Protein AF-A0A7D9MAF3-F1 (afdb_monomer_lite)

Secondary structure (DSSP, 8-state):
-HHHHHTT-----HHHHHHHHHTT-HHHHHHHHHHHHHH-SSHHHHHHHHHHHHHHHHHHH-TTS-TT-S-S--GGGHHHHHHHHTT-HHHHHHHHHHHHHTTTT-HHHHHHHHHHHHHHHHHHHHHHHHGGGGG------PPPPBT-EEEEEE-EEEEEE-TTTTSTTHHHHH----EEEEE-BTTB--EEEEEEBPP-

pLDDT: mean 92.46, std 8.23, range [53.84, 98.5]

Organism: Paramuricea clavata (NCBI:txid317549)

InterPro domains:
  IPR014721 Small ribosomal subunit protein uS5 domain 2-type fold, subgroup [G3DSA:3.30.230.10] (146-200)
  IPR052203 GHMP Kinase-Related Enzymes [PTHR32463] (10-199)

Foldseek 3Di:
DLCCLQVLHPDDCLVVLLVCLVVVNLVVVLVVLLVSLLPHPALLSNLVSLLVNLSSLLSNLDDPAPQDPDDLDDPQLVVLLVCVLVVVRNVSSVSLVVSVVVQSVHSNSSNSSSSSSNVSSVSSQVVVVVVCVVVDDDDDDDDDDAPDKDKDFFFDKDWPDQPCCCPPPNCVSPNGDTDMDGDADVNHRPDIDMDGHHDD

Radius of gyration: 22.22 Å; chains: 1; bounding box: 52×36×69 Å

Structure (mmCIF, N/CA/C/O backbone):
data_AF-A0A7D9MAF3-F1
#
_entry.id   AF-A0A7D9MAF3-F1
#
loop_
_atom_site.group_PDB
_atom_site.id
_atom_site.type_symbol
_atom_site.label_atom_id
_atom_site.label_alt_id
_atom_site.label_comp_id
_atom_site.label_asym_id
_atom_site.label_entity_id
_atom_site.label_seq_id
_atom_site.pdbx_PDB_ins_code
_atom_site.Cartn_x
_atom_site.Cartn_y
_atom_site.Cartn_z
_atom_site.occupancy
_atom_site.B_iso_or_equiv
_atom_site.auth_seq_id
_atom_site.auth_comp_id
_atom_site.auth_asym_id
_atom_site.auth_atom_id
_atom_site.pdbx_PDB_model_num
ATOM 1 N N . MET A 1 1 ? 0.755 8.291 -18.843 1.00 89.25 1 MET A N 1
ATOM 2 C CA . MET A 1 1 ? 1.396 7.755 -17.617 1.00 89.25 1 MET A CA 1
ATOM 3 C C . MET A 1 1 ? 1.775 8.855 -16.631 1.00 89.25 1 MET A C 1
ATOM 5 O O . MET A 1 1 ? 1.153 8.903 -15.583 1.00 89.25 1 MET A O 1
ATOM 9 N N . LYS A 1 2 ? 2.736 9.746 -16.936 1.00 87.31 2 LYS A N 1
ATOM 10 C CA . LYS A 1 2 ? 3.179 10.800 -15.997 1.00 87.31 2 LYS A CA 1
ATOM 11 C C . LYS A 1 2 ? 2.027 11.674 -15.489 1.00 87.31 2 LYS A C 1
ATOM 13 O O . LYS A 1 2 ? 1.883 11.834 -14.288 1.00 87.31 2 LYS A O 1
ATOM 18 N N . GLU A 1 3 ? 1.175 12.151 -16.393 1.00 90.00 3 GLU A N 1
ATOM 19 C CA . GLU A 1 3 ? -0.038 12.905 -16.048 1.00 90.00 3 GLU A CA 1
ATOM 20 C C . GLU A 1 3 ? -0.981 12.112 -15.130 1.00 90.00 3 GLU A C 1
ATOM 22 O O . GLU A 1 3 ? -1.440 12.626 -14.121 1.00 90.00 3 GLU A O 1
ATOM 27 N N . THR A 1 4 ? -1.197 10.826 -15.420 1.00 91.25 4 THR A N 1
ATOM 28 C CA . THR A 1 4 ? -2.029 9.938 -14.595 1.00 91.25 4 THR A CA 1
ATOM 29 C C . THR A 1 4 ? -1.481 9.766 -13.179 1.00 91.25 4 THR A C 1
ATOM 31 O O . THR A 1 4 ? -2.246 9.797 -12.219 1.00 91.25 4 THR A O 1
ATOM 34 N N . LEU A 1 5 ? -0.166 9.579 -13.043 1.00 90.62 5 LEU A N 1
ATOM 35 C CA . LEU A 1 5 ? 0.484 9.376 -11.748 1.00 90.62 5 LEU A CA 1
ATOM 36 C C . LEU A 1 5 ? 0.542 10.681 -10.947 1.00 90.62 5 LEU A C 1
ATOM 38 O O . LEU A 1 5 ? 0.078 10.718 -9.814 1.00 90.62 5 LEU A O 1
ATOM 42 N N . MET A 1 6 ? 1.040 11.760 -11.556 1.00 88.56 6 MET A N 1
ATOM 43 C CA . MET A 1 6 ? 1.208 13.055 -10.886 1.00 88.56 6 MET A CA 1
ATOM 44 C C . MET A 1 6 ? -0.114 13.775 -10.620 1.00 88.56 6 MET A C 1
A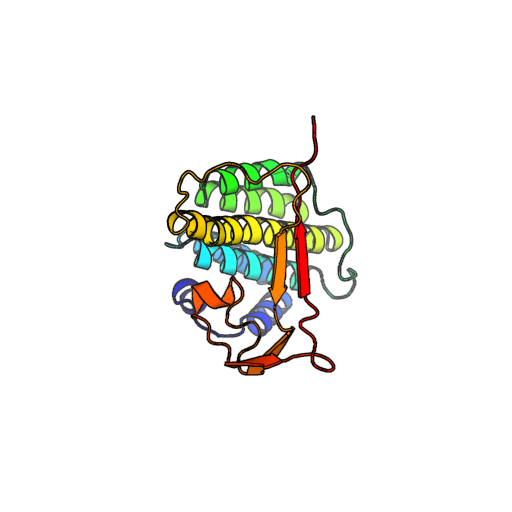TOM 46 O O . MET A 1 6 ? -0.218 14.499 -9.638 1.00 88.56 6 MET A O 1
ATOM 50 N N . GLY A 1 7 ? -1.115 13.585 -11.480 1.00 87.56 7 GLY A N 1
ATOM 51 C CA . GLY A 1 7 ? -2.452 14.155 -11.326 1.00 87.56 7 GLY A CA 1
ATOM 52 C C . GLY A 1 7 ? -3.407 13.286 -10.512 1.00 87.56 7 GLY A C 1
ATOM 53 O O . GLY A 1 7 ? -4.601 13.559 -10.532 1.00 87.56 7 GLY A O 1
ATOM 54 N N . ALA A 1 8 ? -2.916 12.216 -9.870 1.00 85.31 8 ALA A N 1
ATOM 55 C CA . ALA A 1 8 ? -3.727 11.261 -9.113 1.00 85.31 8 ALA A CA 1
ATOM 56 C C . ALA A 1 8 ? -4.968 10.759 -9.884 1.00 85.31 8 ALA A C 1
ATOM 58 O O . ALA A 1 8 ? -6.013 10.520 -9.299 1.00 85.31 8 ALA A O 1
ATOM 59 N N . MET A 1 9 ? -4.887 10.571 -11.205 1.00 90.00 9 MET A N 1
ATOM 60 C CA . MET A 1 9 ? -6.046 10.167 -12.015 1.00 90.00 9 MET A CA 1
ATOM 61 C C . MET A 1 9 ? -6.357 8.673 -11.857 1.00 90.00 9 MET A C 1
ATOM 63 O O . MET A 1 9 ? -5.450 7.862 -11.661 1.00 90.00 9 MET A O 1
ATOM 67 N N . ASN A 1 10 ? -7.623 8.275 -11.998 1.00 86.25 10 ASN A N 1
ATOM 68 C CA . ASN A 1 10 ? -8.058 6.876 -11.882 1.00 86.25 10 ASN A CA 1
ATOM 69 C C . ASN A 1 10 ? -8.033 6.120 -13.229 1.00 86.25 10 ASN A C 1
ATOM 71 O O . ASN A 1 10 ? -9.016 5.498 -13.626 1.00 86.25 10 ASN A O 1
ATOM 75 N N . ASN A 1 11 ? -6.918 6.199 -13.961 1.00 91.19 11 ASN A N 1
ATOM 76 C CA . ASN A 1 11 ? -6.753 5.444 -15.207 1.00 91.19 11 ASN A CA 1
ATOM 77 C C . ASN A 1 11 ? -5.986 4.148 -14.931 1.00 91.19 11 ASN A C 1
ATOM 79 O O . ASN A 1 11 ? -4.893 4.181 -14.364 1.00 91.19 11 ASN A O 1
ATOM 83 N N . CYS A 1 12 ? -6.519 3.010 -15.378 1.00 91.06 12 CYS A N 1
ATOM 84 C CA . CYS A 1 12 ? -5.840 1.723 -15.245 1.00 91.06 12 CYS A CA 1
ATOM 85 C C . CYS A 1 12 ? -4.633 1.646 -16.196 1.00 91.06 12 CYS A C 1
ATOM 87 O O . CYS A 1 12 ? -4.796 1.616 -17.416 1.00 91.06 12 CYS A O 1
ATOM 89 N N . LEU A 1 13 ? -3.418 1.606 -15.639 1.00 94.56 13 LEU A N 1
ATOM 90 C CA . LEU A 1 13 ? -2.167 1.547 -16.409 1.00 94.56 13 LEU A CA 1
ATOM 91 C C . LEU A 1 13 ? -1.691 0.115 -16.701 1.00 94.56 13 LEU A C 1
ATOM 93 O O . LEU A 1 13 ? -0.816 -0.071 -17.544 1.00 94.56 13 LEU A O 1
ATOM 97 N N . LEU A 1 14 ? -2.281 -0.901 -16.066 1.00 93.69 14 LEU A N 1
ATOM 98 C CA . LEU A 1 14 ? -1.850 -2.294 -16.209 1.00 93.69 14 LEU A CA 1
ATOM 99 C C . LEU A 1 14 ? -1.890 -2.812 -17.666 1.00 93.69 14 LEU A C 1
ATOM 101 O O . LEU A 1 14 ? -0.908 -3.422 -18.090 1.00 93.69 14 LEU A O 1
ATOM 105 N N . PRO A 1 15 ? -2.932 -2.535 -18.486 1.00 95.56 15 PRO A N 1
ATOM 106 C CA . PRO A 1 15 ? -2.923 -2.930 -19.898 1.00 95.56 15 PRO A CA 1
ATOM 107 C C . PRO A 1 15 ? -1.773 -2.294 -20.688 1.00 95.56 15 PRO A C 1
ATOM 109 O O . PRO A 1 15 ? -1.178 -2.934 -21.552 1.00 95.56 15 PRO A O 1
ATOM 112 N N . PHE A 1 16 ? -1.426 -1.044 -20.366 1.00 95.62 16 PHE A N 1
ATOM 113 C CA . PHE A 1 16 ? -0.291 -0.354 -20.975 1.00 95.62 16 PHE A CA 1
ATOM 114 C C . PHE A 1 16 ? 1.038 -1.007 -20.567 1.00 95.62 16 PHE A C 1
ATOM 116 O O . PHE A 1 16 ? 1.881 -1.252 -21.427 1.00 95.62 16 PHE A O 1
ATOM 123 N N . PHE A 1 17 ? 1.206 -1.362 -19.289 1.00 96.31 17 PHE A N 1
ATOM 124 C CA . PHE A 1 17 ? 2.399 -2.063 -18.803 1.00 96.31 17 PHE A CA 1
ATOM 125 C C . PHE A 1 17 ? 2.585 -3.420 -19.482 1.00 96.31 17 PHE A C 1
ATOM 127 O O . PHE A 1 17 ? 3.684 -3.700 -19.962 1.00 96.31 17 PHE A O 1
ATOM 134 N N . LYS A 1 18 ? 1.509 -4.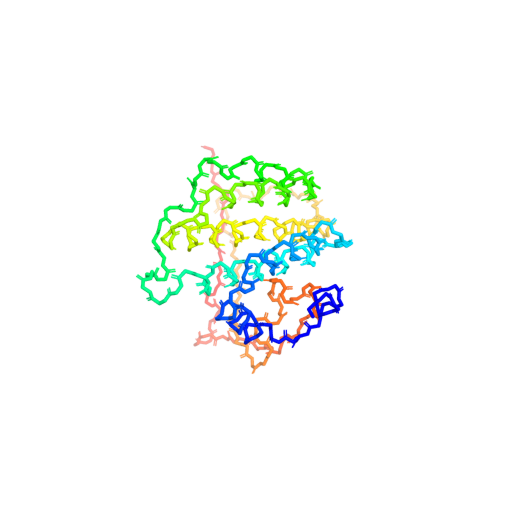210 -19.610 1.00 95.81 18 LYS A N 1
ATOM 135 C CA . LYS A 1 18 ? 1.511 -5.476 -20.358 1.00 95.81 18 LYS A CA 1
ATOM 136 C C . LYS A 1 18 ? 2.048 -5.306 -21.773 1.00 95.81 18 LYS A C 1
ATOM 138 O O . LYS A 1 18 ? 2.992 -5.993 -22.153 1.00 95.81 18 LYS A O 1
ATOM 143 N N . ASN A 1 19 ? 1.496 -4.357 -22.526 1.00 96.81 19 ASN A N 1
ATOM 144 C CA . ASN A 1 19 ? 1.926 -4.108 -23.902 1.00 96.81 19 ASN A CA 1
ATOM 145 C C . ASN A 1 19 ? 3.395 -3.670 -23.968 1.00 96.81 19 ASN A C 1
ATOM 147 O O . ASN A 1 19 ? 4.157 -4.211 -24.763 1.00 96.81 19 ASN A O 1
ATOM 151 N N . CYS A 1 20 ? 3.833 -2.766 -23.086 1.00 97.06 20 CYS A N 1
ATOM 152 C CA . CYS A 1 20 ? 5.238 -2.362 -23.032 1.00 97.06 20 CYS A CA 1
ATOM 153 C C . CYS A 1 20 ? 6.179 -3.533 -22.730 1.00 97.06 20 CYS A C 1
ATOM 155 O O . CYS A 1 20 ? 7.268 -3.593 -23.294 1.00 97.06 20 CYS A O 1
ATOM 157 N N . VAL A 1 21 ? 5.803 -4.451 -21.839 1.00 96.00 21 VAL A N 1
ATOM 158 C CA . VAL A 1 21 ? 6.626 -5.629 -21.536 1.00 96.00 21 VAL A CA 1
ATOM 159 C C . VAL A 1 21 ? 6.678 -6.579 -22.733 1.00 96.00 21 VAL A C 1
ATOM 161 O O . VAL A 1 21 ? 7.775 -6.992 -23.108 1.00 96.00 21 VAL A O 1
ATOM 164 N N . LEU A 1 22 ? 5.538 -6.856 -23.376 1.00 95.75 22 LEU A N 1
ATOM 165 C CA . LEU A 1 22 ? 5.460 -7.688 -24.586 1.00 95.75 22 LEU A CA 1
ATOM 166 C C . LEU A 1 22 ? 6.313 -7.130 -25.736 1.00 95.75 22 LEU A C 1
ATOM 168 O O . LEU A 1 22 ? 6.974 -7.884 -26.445 1.00 95.75 22 LEU A O 1
ATOM 172 N N . GLU A 1 23 ? 6.350 -5.808 -25.882 1.00 97.06 23 GLU A N 1
ATOM 173 C CA . GLU A 1 23 ? 7.151 -5.104 -26.889 1.00 97.06 23 GLU A CA 1
ATOM 174 C C . GLU A 1 23 ? 8.620 -4.876 -26.467 1.00 97.06 23 GLU A C 1
ATOM 176 O O . GLU A 1 23 ? 9.357 -4.151 -27.132 1.00 97.06 23 GLU A O 1
ATOM 181 N N . ASN A 1 24 ? 9.088 -5.504 -25.380 1.00 96.19 24 ASN A N 1
ATOM 182 C CA . ASN A 1 24 ? 10.455 -5.384 -24.844 1.00 96.19 24 ASN A CA 1
ATOM 183 C C . ASN A 1 24 ? 10.849 -3.973 -24.350 1.00 96.19 24 ASN A C 1
ATOM 185 O O . ASN A 1 24 ? 12.031 -3.662 -24.188 1.00 96.19 24 ASN A O 1
ATOM 189 N N . TYR A 1 25 ? 9.874 -3.124 -24.023 1.00 97.75 25 TYR A N 1
ATOM 190 C CA . TYR A 1 25 ? 10.081 -1.804 -23.418 1.00 97.75 25 TYR A CA 1
ATOM 191 C C . TYR A 1 25 ? 10.089 -1.804 -21.880 1.00 97.75 25 TYR A C 1
ATOM 193 O O . TYR A 1 25 ? 10.300 -0.745 -21.289 1.00 97.75 25 TYR A O 1
ATOM 201 N N . GLY A 1 26 ? 9.925 -2.953 -21.210 1.00 96.88 26 GLY A N 1
ATOM 202 C CA . GLY A 1 26 ? 9.838 -3.048 -19.741 1.00 96.88 26 GLY A CA 1
ATOM 203 C C . GLY A 1 26 ? 10.971 -2.334 -18.986 1.00 96.88 26 GLY A C 1
ATOM 204 O O . GLY A 1 26 ? 10.716 -1.531 -18.093 1.00 96.88 26 GLY A O 1
ATOM 205 N N . LEU A 1 27 ? 12.230 -2.513 -19.405 1.00 97.44 27 LEU A N 1
ATOM 206 C CA . LEU A 1 27 ? 13.377 -1.834 -18.779 1.00 97.44 27 LEU A CA 1
ATOM 207 C C . LEU A 1 27 ? 13.352 -0.311 -18.955 1.00 97.44 27 LEU A C 1
ATOM 209 O O . LEU A 1 27 ? 13.727 0.431 -18.048 1.00 97.44 27 LEU A O 1
ATOM 213 N N . LYS A 1 28 ? 12.925 0.165 -20.129 1.00 97.75 28 LYS A N 1
ATOM 214 C CA . LYS A 1 28 ? 12.780 1.601 -20.395 1.00 97.75 28 LYS A CA 1
ATOM 215 C C . LYS A 1 28 ? 11.654 2.178 -19.539 1.00 97.75 28 LYS A C 1
ATOM 217 O O . LYS A 1 28 ? 11.825 3.240 -18.953 1.00 97.75 28 LYS A O 1
ATOM 222 N N . LEU A 1 29 ? 10.545 1.451 -19.430 1.00 97.75 29 LEU A N 1
ATOM 223 C CA . LEU A 1 29 ? 9.398 1.823 -18.615 1.00 97.75 29 LEU A CA 1
ATOM 224 C C . LEU A 1 29 ? 9.759 1.930 -17.125 1.00 97.75 29 LEU A C 1
ATOM 226 O O . LEU A 1 29 ? 9.420 2.934 -16.506 1.00 97.75 29 LEU A O 1
ATOM 230 N N . LEU A 1 30 ? 10.507 0.964 -16.575 1.00 98.44 30 LEU A N 1
ATOM 231 C CA . LEU A 1 30 ? 11.011 1.020 -15.195 1.00 98.44 30 LEU A CA 1
ATOM 232 C C . LEU A 1 30 ? 11.824 2.295 -14.932 1.00 98.44 30 LEU A C 1
ATOM 234 O O . LEU A 1 30 ? 11.561 2.997 -13.961 1.00 98.44 30 LEU A O 1
ATOM 238 N N . LYS A 1 31 ? 12.747 2.650 -15.835 1.00 98.12 31 LYS A N 1
ATOM 239 C CA . LYS A 1 31 ? 13.554 3.877 -15.712 1.00 98.12 31 LYS A CA 1
ATOM 240 C C . LYS A 1 31 ? 12.715 5.152 -15.774 1.00 98.12 31 LYS A C 1
ATOM 242 O O . LYS A 1 31 ? 13.025 6.123 -15.091 1.00 98.12 31 LYS A O 1
ATOM 247 N N . GLU A 1 32 ? 11.671 5.181 -16.600 1.00 97.81 32 GLU A N 1
ATOM 248 C CA . GLU A 1 32 ? 10.753 6.324 -16.636 1.00 97.81 32 GLU A CA 1
ATOM 249 C C . GLU A 1 32 ? 9.918 6.423 -15.354 1.00 97.81 32 GLU A C 1
ATOM 251 O O . GLU A 1 32 ? 9.713 7.524 -14.850 1.00 97.81 32 GLU A O 1
ATOM 256 N N . LEU A 1 33 ? 9.488 5.296 -14.780 1.00 98.19 33 LEU A N 1
ATOM 257 C CA . LEU A 1 33 ? 8.808 5.275 -13.484 1.00 98.19 33 LEU A CA 1
ATOM 258 C C . LEU A 1 33 ? 9.733 5.724 -12.342 1.00 98.19 33 LEU A C 1
ATOM 260 O O . LEU A 1 33 ? 9.296 6.509 -11.505 1.00 98.19 33 LEU A O 1
ATOM 264 N N . ASP A 1 34 ? 11.012 5.333 -12.346 1.00 98.19 34 ASP A N 1
ATOM 265 C CA . ASP A 1 34 ? 12.001 5.831 -11.376 1.00 98.19 34 ASP A CA 1
ATOM 266 C C . ASP A 1 34 ? 12.116 7.364 -11.448 1.00 98.19 34 ASP A C 1
ATOM 268 O O . ASP A 1 34 ? 12.078 8.048 -10.427 1.00 98.19 34 ASP A O 1
ATOM 272 N N . LYS A 1 35 ? 12.175 7.936 -12.662 1.00 97.00 35 LYS A N 1
ATOM 273 C CA . LYS A 1 35 ? 12.185 9.398 -12.856 1.00 97.00 35 LYS A CA 1
ATOM 274 C C . LYS A 1 35 ? 10.908 10.056 -12.343 1.00 97.00 35 LYS A C 1
ATOM 276 O O . LYS A 1 35 ? 10.980 11.137 -11.759 1.00 97.00 35 LYS A O 1
ATOM 281 N N . VAL A 1 36 ? 9.743 9.447 -12.577 1.00 96.69 36 VAL A N 1
ATOM 282 C CA . VAL A 1 36 ? 8.467 9.963 -12.059 1.00 96.69 36 VAL A CA 1
ATOM 283 C C . VAL A 1 36 ? 8.479 9.956 -10.534 1.00 96.69 36 VAL A C 1
ATOM 285 O O . VAL A 1 36 ? 8.163 10.982 -9.944 1.00 96.69 36 VAL A O 1
ATOM 288 N N . ALA A 1 37 ? 8.919 8.867 -9.902 1.00 96.88 37 ALA A N 1
ATOM 289 C CA . ALA A 1 37 ? 9.022 8.774 -8.450 1.00 96.88 37 ALA A CA 1
ATOM 290 C C . ALA A 1 37 ? 10.012 9.804 -7.870 1.00 96.88 37 ALA A C 1
ATOM 292 O O . ALA A 1 37 ? 9.674 10.494 -6.916 1.00 96.88 37 ALA A O 1
ATOM 293 N N . CYS A 1 38 ? 11.189 9.989 -8.476 1.00 95.88 38 CYS A N 1
ATOM 294 C CA . CYS A 1 38 ? 12.181 10.975 -8.021 1.00 95.88 38 CYS A CA 1
ATOM 295 C C . CYS A 1 38 ? 11.771 12.440 -8.254 1.00 95.88 38 CYS A C 1
ATOM 297 O O . CYS A 1 38 ? 12.304 13.330 -7.601 1.00 95.88 38 CYS A O 1
ATOM 299 N N . SER A 1 39 ? 10.872 12.711 -9.205 1.00 93.69 39 SER A N 1
ATOM 300 C CA . SER A 1 39 ? 10.386 14.070 -9.511 1.00 93.69 39 SER A CA 1
ATOM 301 C C . SER A 1 39 ? 8.981 14.351 -8.975 1.00 93.69 39 SER A C 1
ATOM 303 O O . SER A 1 39 ? 8.420 15.420 -9.228 1.00 93.69 39 SER A O 1
ATOM 305 N N . ALA A 1 40 ? 8.393 13.399 -8.250 1.00 89.94 40 ALA A N 1
ATOM 306 C CA . ALA A 1 40 ? 7.084 13.550 -7.646 1.00 89.94 40 ALA A CA 1
ATOM 307 C C . ALA A 1 40 ? 7.139 14.552 -6.484 1.00 89.94 40 ALA A C 1
ATOM 309 O O . ALA A 1 40 ? 8.003 14.480 -5.616 1.00 89.94 40 ALA A O 1
ATOM 310 N N . GLY A 1 41 ? 6.172 15.471 -6.447 1.00 84.19 41 GLY A N 1
ATOM 311 C CA . GLY A 1 41 ? 6.047 16.466 -5.376 1.00 84.19 41 GLY A CA 1
ATOM 312 C C . GLY A 1 41 ? 5.338 15.962 -4.114 1.00 84.19 41 GLY A C 1
ATOM 313 O O . GLY A 1 41 ? 5.227 16.714 -3.150 1.00 84.19 41 GLY A O 1
ATOM 314 N N . SER A 1 42 ? 4.824 14.727 -4.106 1.00 89.69 42 SER A N 1
ATOM 315 C CA . SER A 1 42 ? 4.064 14.163 -2.984 1.00 89.69 42 SER A CA 1
ATOM 316 C C . SER A 1 42 ? 4.390 12.689 -2.745 1.00 89.69 42 SER A C 1
ATOM 318 O O . SER A 1 42 ? 4.596 11.921 -3.686 1.00 89.69 42 SER A O 1
ATOM 320 N N . ALA A 1 43 ? 4.395 12.281 -1.473 1.00 91.75 43 ALA A N 1
ATOM 321 C CA . ALA A 1 43 ? 4.660 10.899 -1.074 1.00 91.75 43 ALA A CA 1
ATOM 322 C C . ALA A 1 43 ? 3.609 9.911 -1.613 1.00 91.75 43 ALA A C 1
ATOM 324 O O . ALA A 1 43 ? 3.958 8.772 -1.913 1.00 91.75 43 ALA A O 1
ATOM 325 N N . ASP A 1 44 ? 2.359 10.347 -1.797 1.00 90.25 44 ASP A N 1
ATOM 326 C CA . ASP A 1 44 ? 1.288 9.515 -2.364 1.00 90.25 44 ASP A CA 1
ATOM 327 C C . ASP A 1 44 ? 1.562 9.182 -3.836 1.00 90.25 44 ASP A C 1
ATOM 329 O O . ASP A 1 44 ? 1.488 8.023 -4.244 1.00 90.25 44 ASP A O 1
ATOM 333 N N . CYS A 1 45 ? 1.995 10.176 -4.624 1.00 93.31 45 CYS A N 1
ATOM 334 C CA . CYS A 1 45 ? 2.407 9.963 -6.012 1.00 93.31 45 CYS A CA 1
ATOM 335 C C . CYS A 1 45 ? 3.593 8.991 -6.094 1.00 93.31 45 CYS A C 1
ATOM 337 O O . CYS A 1 45 ? 3.618 8.103 -6.952 1.00 93.31 45 CYS A O 1
ATOM 339 N N . VAL A 1 46 ? 4.556 9.106 -5.174 1.00 96.25 46 VAL A N 1
ATOM 340 C CA . VAL A 1 46 ? 5.687 8.172 -5.086 1.00 96.25 46 VAL A CA 1
ATOM 341 C C . VAL A 1 46 ? 5.189 6.768 -4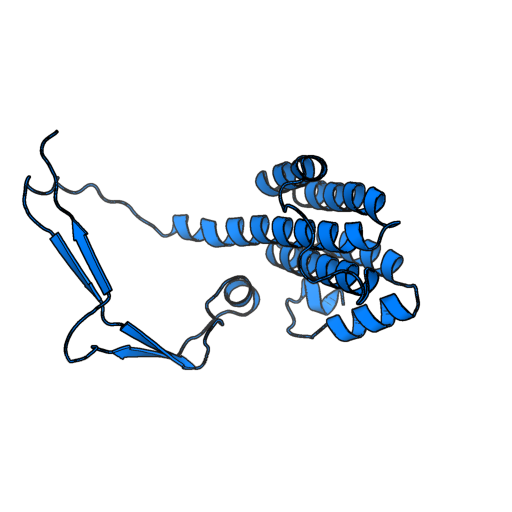.752 1.00 96.25 46 VAL A C 1
ATOM 343 O O . VAL A 1 46 ? 5.522 5.835 -5.474 1.00 96.25 46 VAL A O 1
ATOM 346 N N . ALA A 1 47 ? 4.357 6.602 -3.719 1.00 95.69 47 ALA A N 1
ATOM 347 C CA . ALA A 1 47 ? 3.816 5.306 -3.308 1.00 95.69 47 ALA A CA 1
ATOM 348 C C . ALA A 1 47 ? 3.069 4.608 -4.455 1.00 95.69 47 ALA A C 1
ATOM 350 O O . ALA A 1 47 ? 3.329 3.440 -4.749 1.00 95.69 47 ALA A O 1
ATOM 351 N N . ARG A 1 48 ? 2.214 5.349 -5.165 1.00 94.38 48 ARG A N 1
ATOM 352 C CA . ARG A 1 48 ? 1.521 4.876 -6.366 1.00 94.38 48 ARG A CA 1
ATOM 353 C C . ARG A 1 48 ? 2.494 4.493 -7.481 1.00 94.38 48 ARG A C 1
ATOM 355 O O . ARG A 1 48 ? 2.334 3.451 -8.109 1.00 94.38 48 ARG A O 1
ATOM 362 N N . THR A 1 49 ? 3.524 5.300 -7.717 1.00 97.00 49 THR A N 1
ATOM 363 C CA . THR A 1 49 ? 4.538 5.008 -8.741 1.00 97.00 49 THR A CA 1
ATOM 364 C C . THR A 1 49 ? 5.333 3.744 -8.401 1.00 97.00 49 THR A C 1
ATOM 366 O O . THR A 1 49 ? 5.575 2.924 -9.284 1.00 97.00 49 THR A O 1
ATOM 369 N N . LEU A 1 50 ? 5.680 3.531 -7.127 1.00 97.62 50 LEU A N 1
ATOM 370 C CA . LEU A 1 50 ? 6.314 2.296 -6.656 1.00 97.62 50 LEU A CA 1
ATOM 371 C C . LEU A 1 50 ? 5.390 1.080 -6.836 1.00 97.62 50 LEU A C 1
ATOM 373 O O . LEU A 1 50 ? 5.866 0.033 -7.272 1.00 97.62 50 LEU A O 1
ATOM 377 N N . SER A 1 51 ? 4.080 1.225 -6.595 1.00 95.62 51 SER A N 1
ATOM 378 C CA . SER A 1 51 ? 3.090 0.188 -6.927 1.00 95.62 51 SER A CA 1
ATOM 379 C C . SER A 1 51 ? 3.114 -0.158 -8.419 1.00 95.62 51 SER A C 1
ATOM 381 O O . SER A 1 51 ? 3.168 -1.328 -8.777 1.00 95.62 51 SER A O 1
ATOM 383 N N . CYS A 1 52 ? 3.147 0.846 -9.301 1.00 97.00 52 CYS A N 1
ATOM 384 C CA . CYS A 1 52 ? 3.242 0.614 -10.743 1.00 97.00 52 CYS A CA 1
ATOM 385 C C . CYS A 1 52 ? 4.554 -0.071 -11.153 1.00 97.00 52 CYS A C 1
ATOM 387 O O . CYS A 1 52 ? 4.563 -0.876 -12.079 1.00 97.00 52 CYS A O 1
ATOM 389 N N . ILE A 1 53 ? 5.669 0.215 -10.474 1.00 98.06 53 ILE A N 1
ATOM 390 C CA . ILE A 1 53 ? 6.927 -0.511 -10.701 1.00 98.06 53 ILE A CA 1
ATOM 391 C C . ILE A 1 53 ? 6.772 -1.988 -10.318 1.00 98.06 53 ILE A C 1
ATOM 393 O O . ILE A 1 53 ? 7.249 -2.853 -11.053 1.00 98.06 53 ILE A O 1
ATOM 397 N N . ALA A 1 54 ? 6.083 -2.289 -9.213 1.00 95.75 54 ALA A N 1
ATOM 398 C CA . ALA A 1 54 ? 5.779 -3.665 -8.825 1.00 95.75 54 ALA A CA 1
ATOM 399 C C . ALA A 1 54 ? 4.923 -4.389 -9.882 1.00 95.75 54 ALA A C 1
ATOM 401 O O . ALA A 1 54 ? 5.224 -5.537 -10.216 1.00 95.75 54 ALA A O 1
ATOM 402 N N . ASP A 1 55 ? 3.933 -3.711 -10.470 1.00 95.44 55 ASP A N 1
ATOM 403 C CA . ASP A 1 55 ? 3.135 -4.254 -11.578 1.00 95.44 55 ASP A CA 1
ATOM 404 C C . ASP A 1 55 ? 4.011 -4.564 -12.801 1.00 95.44 55 ASP A C 1
ATOM 406 O O . ASP A 1 55 ? 3.973 -5.675 -13.323 1.00 95.44 55 ASP A O 1
ATOM 410 N N . VAL A 1 56 ? 4.870 -3.628 -13.226 1.00 96.94 56 VAL A N 1
ATOM 411 C CA . VAL A 1 56 ? 5.783 -3.840 -14.367 1.00 96.94 56 VAL A CA 1
ATOM 412 C C . VAL A 1 56 ? 6.732 -5.011 -14.113 1.00 96.94 56 VAL A C 1
ATOM 414 O O . VAL A 1 56 ? 6.936 -5.840 -14.998 1.00 96.94 56 VAL A O 1
ATOM 417 N N . LEU A 1 57 ? 7.298 -5.112 -12.908 1.00 95.38 57 LEU A N 1
ATOM 418 C CA . LEU A 1 57 ? 8.154 -6.235 -12.520 1.00 95.38 57 LEU A CA 1
ATOM 419 C C . LEU A 1 57 ? 7.400 -7.569 -12.546 1.00 95.38 57 LEU A C 1
ATOM 421 O O . LEU A 1 57 ? 7.973 -8.583 -12.946 1.00 95.38 57 LEU A O 1
ATOM 425 N N . SER A 1 58 ? 6.126 -7.560 -12.153 1.00 92.50 58 SER A N 1
ATOM 426 C CA . SER A 1 58 ? 5.266 -8.743 -12.180 1.00 92.50 58 SER A CA 1
ATOM 427 C C . SER A 1 58 ? 4.958 -9.188 -13.606 1.00 92.50 58 SER A C 1
ATOM 429 O O . SER A 1 58 ? 5.120 -10.365 -13.923 1.00 92.50 58 SER A O 1
ATOM 431 N N . GLU A 1 59 ? 4.633 -8.248 -14.493 1.00 93.50 59 GLU A N 1
ATOM 432 C CA . GLU A 1 59 ? 4.442 -8.530 -15.919 1.00 93.50 59 GLU A CA 1
ATOM 433 C C . GLU A 1 59 ? 5.731 -9.051 -16.576 1.00 93.50 59 GLU A C 1
ATOM 435 O O . GLU A 1 59 ? 5.698 -10.008 -17.347 1.00 93.50 59 GLU A O 1
ATOM 440 N N . MET A 1 60 ? 6.896 -8.488 -16.230 1.00 94.31 60 MET A N 1
ATOM 441 C CA . MET A 1 60 ? 8.194 -8.960 -16.735 1.00 94.31 60 MET A CA 1
ATOM 442 C C . MET A 1 60 ? 8.569 -10.367 -16.247 1.00 94.31 60 MET A C 1
ATOM 444 O O . MET A 1 60 ? 9.338 -11.058 -16.915 1.00 94.31 60 MET A O 1
ATOM 448 N N . ALA A 1 61 ? 8.073 -10.797 -15.085 1.00 92.00 61 ALA A N 1
ATOM 449 C CA . ALA A 1 61 ? 8.341 -12.134 -14.563 1.00 92.00 61 ALA A CA 1
ATOM 450 C C . ALA A 1 61 ? 7.579 -13.238 -15.318 1.00 92.00 61 ALA A C 1
ATOM 452 O O . ALA A 1 61 ? 8.073 -14.368 -15.409 1.00 92.00 61 ALA A O 1
ATOM 453 N N . GLY A 1 62 ? 6.408 -12.902 -15.870 1.00 87.69 62 GLY A N 1
ATOM 454 C CA . GLY A 1 62 ? 5.526 -13.806 -16.604 1.00 87.69 62 GLY A CA 1
ATOM 455 C C . GLY A 1 62 ? 4.843 -14.880 -15.743 1.00 87.69 62 GLY A C 1
ATOM 456 O O . GLY A 1 62 ? 5.074 -15.013 -14.542 1.00 87.69 62 GLY A O 1
ATOM 457 N N . ASP A 1 63 ? 4.020 -15.709 -16.390 1.00 77.62 63 ASP A N 1
ATOM 458 C CA . ASP A 1 63 ? 3.066 -16.622 -15.730 1.00 77.62 63 ASP A CA 1
ATOM 459 C C . ASP A 1 63 ? 3.697 -17.812 -14.981 1.00 77.62 63 ASP A C 1
ATOM 461 O O . ASP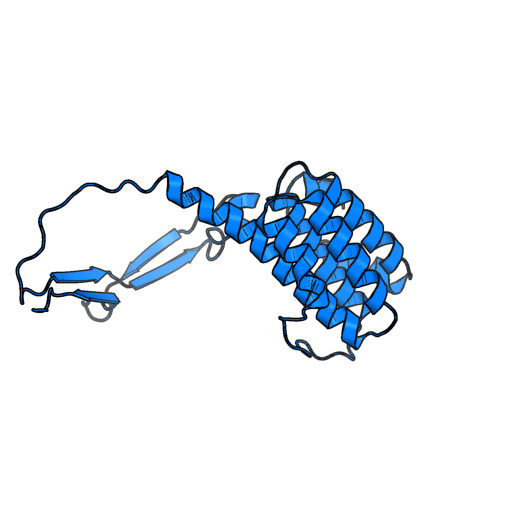 A 1 63 ? 3.016 -18.550 -14.267 1.00 77.62 63 ASP A O 1
ATOM 465 N N . LYS A 1 64 ? 5.004 -18.048 -15.153 1.00 65.31 64 LYS A N 1
ATOM 466 C CA . LYS A 1 64 ? 5.699 -19.230 -14.605 1.00 65.31 64 LYS A CA 1
ATOM 467 C C . LYS A 1 64 ? 6.166 -19.054 -13.161 1.00 65.31 64 LYS A C 1
ATOM 469 O O . LYS A 1 64 ? 6.674 -20.004 -12.564 1.00 65.31 64 LYS A O 1
ATOM 474 N N . VAL A 1 65 ? 6.013 -17.861 -12.594 1.00 62.62 65 VAL A N 1
ATOM 475 C CA . VAL A 1 65 ? 6.425 -17.559 -11.226 1.00 62.62 65 VAL A CA 1
ATOM 476 C C . VAL A 1 65 ? 5.162 -17.444 -10.379 1.00 62.62 65 VAL A C 1
ATOM 478 O O . VAL A 1 65 ? 4.398 -16.497 -10.516 1.00 62.62 65 VAL A O 1
ATOM 481 N N . GLY A 1 66 ? 4.897 -18.445 -9.533 1.00 62.69 66 GLY A N 1
ATOM 482 C CA . GLY A 1 66 ? 3.716 -18.443 -8.664 1.00 62.69 66 GLY A CA 1
ATOM 483 C C . GLY A 1 66 ? 3.606 -17.153 -7.838 1.00 62.69 66 GLY A C 1
ATOM 484 O O . GLY A 1 66 ? 4.622 -16.572 -7.461 1.00 62.69 66 GLY A O 1
ATOM 485 N N . LEU A 1 67 ? 2.370 -16.751 -7.515 1.00 56.88 67 LEU A N 1
ATOM 486 C CA . LEU A 1 67 ? 1.983 -15.434 -6.972 1.00 56.88 67 LEU A CA 1
ATOM 487 C C . LEU A 1 67 ? 2.792 -14.910 -5.766 1.00 56.88 67 LEU A C 1
ATOM 489 O O . LEU A 1 67 ? 2.665 -13.732 -5.443 1.00 56.88 67 LEU A O 1
ATOM 493 N N . ARG A 1 68 ? 3.567 -15.744 -5.049 1.00 63.25 68 ARG A N 1
ATOM 494 C CA . ARG A 1 68 ? 4.232 -15.378 -3.780 1.00 63.25 68 ARG A CA 1
ATOM 495 C C . ARG A 1 68 ? 5.450 -16.247 -3.417 1.00 63.25 68 ARG A C 1
ATOM 497 O O . ARG A 1 68 ? 5.425 -16.917 -2.386 1.00 63.25 68 ARG A O 1
ATOM 504 N N . SER A 1 69 ? 6.531 -16.264 -4.196 1.00 53.84 69 SER A N 1
ATOM 505 C CA . SER A 1 69 ? 7.709 -17.085 -3.843 1.00 53.84 69 SER A CA 1
ATOM 506 C C . SER A 1 69 ? 8.886 -16.279 -3.264 1.00 53.84 69 SER A C 1
ATOM 508 O O . SER A 1 69 ? 9.836 -15.954 -3.968 1.00 53.84 69 SER A O 1
ATOM 510 N N . GLY A 1 70 ? 8.886 -16.015 -1.947 1.00 56.34 70 GLY A N 1
ATOM 511 C CA . GLY A 1 70 ? 10.094 -15.628 -1.186 1.00 56.34 70 GLY A CA 1
ATOM 512 C C . GLY A 1 70 ? 9.859 -14.694 0.017 1.00 56.34 70 GLY A C 1
ATOM 513 O O . GLY A 1 70 ? 8.870 -13.962 0.030 1.00 56.34 70 GLY A O 1
ATOM 514 N N . PRO A 1 71 ? 10.740 -14.708 1.039 1.00 55.12 71 PRO A N 1
ATOM 515 C CA . PRO A 1 71 ? 10.588 -13.881 2.237 1.00 55.12 71 PRO A CA 1
ATOM 516 C C . PRO A 1 71 ? 10.673 -12.386 1.903 1.00 55.12 71 PRO A C 1
ATOM 518 O O . PRO A 1 71 ? 11.587 -11.945 1.213 1.00 55.12 71 PRO A O 1
ATOM 521 N N . ALA A 1 72 ? 9.740 -11.600 2.449 1.00 60.50 72 ALA A N 1
ATOM 522 C CA . ALA A 1 72 ? 9.659 -10.146 2.261 1.00 60.50 72 ALA A CA 1
ATOM 523 C C . ALA A 1 72 ? 10.808 -9.357 2.932 1.00 60.50 72 ALA A C 1
ATOM 525 O O . ALA A 1 72 ? 10.901 -8.142 2.776 1.00 60.50 72 ALA A O 1
ATOM 526 N N . ALA A 1 73 ? 11.677 -10.041 3.682 1.00 70.81 73 ALA A N 1
ATOM 527 C CA . ALA A 1 73 ? 12.745 -9.463 4.491 1.00 70.81 73 ALA A CA 1
ATOM 528 C C . ALA A 1 73 ? 14.125 -9.851 3.941 1.00 70.81 73 ALA A C 1
ATOM 530 O O . ALA A 1 73 ? 14.867 -10.611 4.555 1.00 70.81 73 ALA A O 1
ATOM 531 N N . ASN A 1 74 ? 14.459 -9.352 2.752 1.00 87.50 74 ASN A N 1
ATOM 532 C CA . ASN A 1 74 ? 15.807 -9.473 2.212 1.00 87.50 74 ASN A CA 1
ATOM 533 C C . ASN A 1 74 ? 16.659 -8.275 2.661 1.00 87.50 74 ASN A C 1
ATOM 535 O O . ASN A 1 74 ? 16.337 -7.125 2.355 1.00 87.50 74 ASN A O 1
ATOM 539 N N . GLU A 1 75 ? 17.758 -8.554 3.364 1.00 91.50 75 GLU A N 1
ATOM 540 C CA . GLU A 1 75 ? 18.659 -7.542 3.927 1.00 91.50 75 GLU A CA 1
ATOM 541 C C . GLU A 1 75 ? 19.207 -6.563 2.884 1.00 91.50 75 GLU A C 1
ATOM 543 O O . GLU A 1 75 ? 19.402 -5.386 3.194 1.00 91.50 75 GLU A O 1
ATOM 548 N N . SER A 1 76 ? 19.379 -7.002 1.632 1.00 94.12 76 SER A N 1
ATOM 549 C CA . SER A 1 76 ? 19.907 -6.153 0.563 1.00 94.12 76 SER A CA 1
ATOM 550 C C . SER A 1 76 ? 19.002 -4.966 0.224 1.00 94.12 76 SER A C 1
ATOM 552 O O . SER A 1 76 ? 19.467 -4.002 -0.367 1.00 94.12 76 SER A O 1
ATOM 554 N N . TRP A 1 77 ? 17.714 -5.026 0.574 1.00 95.56 77 TRP A N 1
ATOM 555 C CA . TRP A 1 77 ? 16.740 -3.953 0.335 1.00 95.56 77 TRP A CA 1
ATOM 556 C C . TRP A 1 77 ? 16.561 -3.030 1.545 1.00 95.56 77 TRP A C 1
ATOM 558 O O . TRP A 1 77 ? 15.975 -1.952 1.435 1.00 95.56 77 TRP A O 1
ATOM 568 N N . MET A 1 78 ? 17.094 -3.412 2.710 1.00 95.19 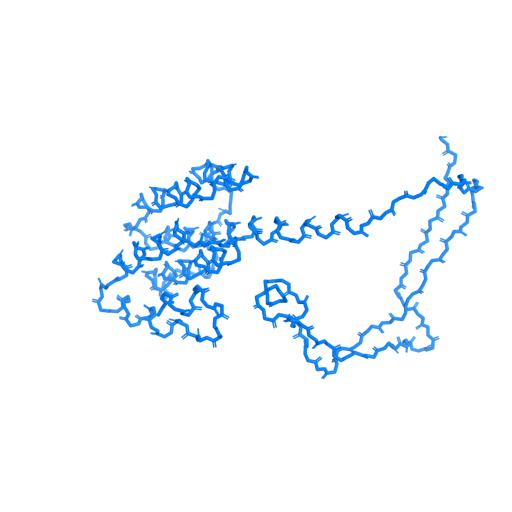78 MET A N 1
ATOM 569 C CA . MET A 1 78 ? 16.870 -2.677 3.955 1.00 95.19 78 MET A CA 1
ATOM 570 C C . MET A 1 78 ? 17.495 -1.286 3.957 1.00 95.19 78 MET A C 1
ATOM 572 O O . MET A 1 78 ? 17.030 -0.413 4.690 1.00 95.19 78 MET A O 1
ATOM 576 N N . HIS A 1 79 ? 18.539 -1.056 3.157 1.00 97.38 79 HIS A N 1
ATOM 577 C CA . HIS A 1 79 ? 19.112 0.278 3.043 1.00 97.38 79 HIS A CA 1
ATOM 578 C C . HIS A 1 79 ? 18.123 1.270 2.422 1.00 97.38 79 HIS A C 1
ATOM 580 O O . HIS A 1 79 ? 17.890 2.317 3.027 1.00 97.38 79 HIS A O 1
ATOM 586 N N . ALA A 1 80 ? 17.485 0.898 1.308 1.00 97.88 80 ALA A N 1
ATOM 587 C CA . ALA A 1 80 ? 16.435 1.692 0.679 1.00 97.88 80 ALA A CA 1
ATOM 588 C C . ALA A 1 80 ? 15.280 1.966 1.649 1.00 97.88 80 ALA A C 1
ATOM 590 O O . ALA A 1 80 ? 14.835 3.101 1.788 1.00 97.88 80 ALA A O 1
ATOM 591 N N . TYR A 1 81 ? 14.841 0.946 2.394 1.00 97.31 81 TYR A N 1
ATOM 592 C CA . TYR A 1 81 ? 13.774 1.118 3.383 1.00 97.31 81 TYR A CA 1
ATOM 593 C C . TYR A 1 81 ? 14.164 2.122 4.468 1.00 97.31 81 TYR A C 1
ATOM 595 O O . TYR A 1 81 ? 13.361 2.981 4.803 1.00 97.31 81 TYR A O 1
ATOM 603 N N . ARG A 1 82 ? 15.398 2.074 4.988 1.00 97.94 82 ARG A N 1
ATOM 604 C CA . ARG A 1 82 ? 15.870 3.047 5.989 1.00 97.94 82 ARG A CA 1
ATOM 605 C C . ARG A 1 82 ? 15.886 4.486 5.465 1.00 97.94 82 ARG A C 1
ATOM 607 O O . ARG A 1 82 ? 15.619 5.390 6.250 1.00 97.94 82 ARG A O 1
ATOM 614 N N . LEU A 1 83 ? 16.197 4.695 4.186 1.00 98.31 83 LEU A N 1
ATOM 615 C CA . LEU A 1 83 ? 16.129 6.017 3.550 1.00 98.31 83 LEU A CA 1
ATOM 616 C C . LEU A 1 83 ? 14.676 6.507 3.488 1.00 98.31 83 LEU A C 1
ATOM 618 O O . LEU A 1 83 ? 14.362 7.585 3.989 1.00 98.31 83 LEU A O 1
ATOM 622 N N . LEU A 1 84 ? 13.757 5.662 3.009 1.00 97.69 84 LEU A N 1
ATOM 623 C CA . LEU A 1 84 ? 12.325 5.983 2.978 1.00 97.69 84 LEU A CA 1
ATOM 624 C C . LEU A 1 84 ? 11.754 6.241 4.380 1.00 97.69 84 LEU A C 1
ATOM 626 O O . LEU A 1 84 ? 10.979 7.173 4.565 1.00 97.69 84 LEU A O 1
ATOM 630 N N . GLU A 1 85 ? 12.175 5.471 5.386 1.00 97.31 85 GLU A N 1
ATOM 631 C CA . GLU A 1 85 ? 11.799 5.668 6.791 1.00 97.31 85 GLU A CA 1
ATOM 632 C C . GLU A 1 85 ? 12.212 7.042 7.331 1.00 97.31 85 GLU A C 1
ATOM 634 O O . GLU A 1 85 ? 11.476 7.654 8.107 1.00 97.31 85 GLU A O 1
ATOM 639 N N . ARG A 1 86 ? 13.366 7.551 6.889 1.00 97.25 86 ARG A N 1
ATOM 640 C CA . ARG A 1 86 ? 13.870 8.890 7.226 1.00 97.25 86 ARG A CA 1
ATOM 641 C C . ARG A 1 86 ? 13.256 10.003 6.382 1.00 97.25 86 ARG A C 1
ATOM 643 O O . ARG A 1 86 ? 13.507 11.166 6.674 1.00 97.25 86 ARG A O 1
ATOM 650 N N . ARG A 1 87 ? 12.393 9.655 5.419 1.00 95.50 87 ARG A N 1
ATOM 651 C CA . ARG A 1 87 ? 11.797 10.557 4.418 1.00 95.50 87 ARG A CA 1
ATOM 652 C C . ARG A 1 87 ? 12.806 11.088 3.392 1.00 95.50 87 ARG A C 1
ATOM 654 O O . ARG A 1 87 ? 12.491 12.038 2.681 1.00 95.50 87 ARG A O 1
ATOM 661 N N . ASP A 1 88 ? 13.946 10.416 3.242 1.00 96.88 88 ASP A N 1
ATOM 662 C CA . ASP A 1 88 ? 14.913 10.637 2.160 1.00 96.88 88 ASP A CA 1
ATOM 663 C C . ASP A 1 88 ? 14.391 9.929 0.894 1.00 96.88 88 ASP A C 1
ATOM 665 O O . ASP A 1 88 ? 14.854 8.853 0.503 1.00 96.88 88 ASP A O 1
ATOM 669 N N . ILE A 1 89 ? 13.297 10.460 0.334 1.00 96.38 89 ILE A N 1
ATOM 670 C CA . ILE A 1 89 ? 12.486 9.768 -0.678 1.00 96.38 89 ILE A CA 1
ATOM 671 C C . ILE A 1 89 ? 13.290 9.499 -1.949 1.00 96.38 89 ILE A C 1
ATOM 673 O O . ILE A 1 89 ? 13.306 8.368 -2.430 1.00 96.38 89 ILE A O 1
ATOM 677 N N . THR A 1 90 ? 13.942 10.521 -2.498 1.00 97.25 90 THR A N 1
ATOM 678 C CA . THR A 1 90 ? 14.638 10.428 -3.785 1.00 97.25 90 THR A CA 1
ATOM 679 C C . THR A 1 90 ? 15.780 9.414 -3.711 1.00 97.25 90 THR A C 1
ATOM 681 O O . THR A 1 90 ? 15.890 8.534 -4.561 1.00 97.25 90 THR A O 1
ATOM 684 N N . GLU A 1 91 ? 16.585 9.476 -2.654 1.00 98.12 91 GLU A N 1
ATOM 685 C CA . GLU A 1 91 ? 17.675 8.549 -2.361 1.00 98.12 91 GLU A CA 1
ATOM 686 C C . GLU A 1 91 ? 17.143 7.130 -2.145 1.00 98.12 91 GLU A C 1
ATOM 688 O O . GLU A 1 91 ? 17.703 6.170 -2.673 1.00 98.12 91 GLU A O 1
ATOM 693 N N . GLY A 1 92 ? 16.029 6.988 -1.419 1.00 98.25 92 GLY A N 1
ATOM 694 C CA . GLY A 1 92 ? 15.361 5.706 -1.223 1.00 98.25 92 GLY A CA 1
ATOM 695 C C . GLY A 1 92 ? 14.903 5.076 -2.539 1.00 98.25 92 GLY A C 1
ATOM 696 O O . GLY A 1 92 ? 15.150 3.893 -2.762 1.00 98.25 92 GLY A O 1
ATOM 697 N N . VAL A 1 93 ? 14.294 5.856 -3.437 1.00 98.38 93 VAL A N 1
ATOM 698 C CA . VAL A 1 93 ? 13.873 5.402 -4.776 1.00 98.38 93 VAL A CA 1
ATOM 699 C C . VAL A 1 93 ? 15.078 4.998 -5.627 1.00 98.38 93 VAL A C 1
ATOM 701 O O . VAL A 1 93 ? 15.052 3.936 -6.252 1.00 98.38 93 VAL A O 1
ATOM 704 N N . MET A 1 94 ? 16.147 5.800 -5.632 1.00 98.50 94 MET A N 1
ATOM 705 C CA . MET A 1 94 ? 17.379 5.459 -6.350 1.00 98.50 94 MET A CA 1
ATOM 706 C C . MET A 1 94 ? 17.995 4.159 -5.823 1.00 98.50 94 MET A C 1
ATOM 708 O O . MET A 1 94 ? 18.407 3.312 -6.613 1.00 98.50 94 MET A O 1
ATOM 712 N N . GLU A 1 95 ? 18.003 3.953 -4.505 1.00 98.50 95 GLU A N 1
ATOM 713 C CA . GLU A 1 95 ? 18.544 2.730 -3.912 1.00 98.50 95 GLU A CA 1
ATOM 714 C C . GLU A 1 95 ? 17.673 1.496 -4.202 1.00 98.50 95 GLU A C 1
ATOM 716 O O . GLU A 1 95 ? 18.207 0.414 -4.460 1.00 98.50 95 GLU A O 1
ATOM 721 N N . LEU A 1 96 ? 16.340 1.645 -4.261 1.00 98.38 96 LEU A N 1
ATOM 722 C CA . LEU A 1 96 ? 15.455 0.584 -4.764 1.00 98.38 96 LEU A CA 1
ATOM 723 C C . LEU A 1 96 ? 15.819 0.196 -6.202 1.00 98.38 96 LEU A C 1
ATOM 725 O O . LEU A 1 96 ? 15.934 -0.994 -6.500 1.00 98.38 96 LEU A O 1
ATOM 729 N N . ALA A 1 97 ? 16.027 1.180 -7.082 1.00 98.50 97 ALA A N 1
ATOM 730 C CA . ALA A 1 97 ? 16.396 0.943 -8.476 1.00 98.50 97 ALA A CA 1
ATOM 731 C C . ALA A 1 97 ? 17.769 0.255 -8.596 1.00 98.50 97 ALA A C 1
ATOM 733 O O . ALA A 1 97 ? 17.889 -0.756 -9.291 1.00 98.50 97 ALA A O 1
ATOM 734 N N . ASN A 1 98 ? 18.773 0.722 -7.845 1.00 98.25 98 ASN A N 1
ATOM 735 C CA . ASN A 1 98 ? 20.103 0.104 -7.781 1.00 98.25 98 ASN A CA 1
ATOM 736 C C . ASN A 1 98 ? 20.028 -1.371 -7.368 1.00 98.25 98 ASN A C 1
ATOM 738 O O . ASN A 1 98 ? 20.743 -2.223 -7.904 1.00 98.25 98 ASN A O 1
ATOM 742 N N . GLN A 1 99 ? 19.175 -1.686 -6.391 1.00 97.31 99 GLN A N 1
ATOM 743 C CA . GLN A 1 99 ? 19.020 -3.049 -5.908 1.00 97.31 99 GLN A CA 1
ATOM 744 C C . GLN A 1 99 ? 18.220 -3.925 -6.880 1.00 97.31 99 GLN A C 1
ATOM 746 O O . GLN A 1 99 ? 18.606 -5.072 -7.122 1.00 97.31 99 GLN A O 1
ATOM 751 N N . ARG A 1 100 ? 17.158 -3.383 -7.487 1.00 96.88 100 ARG A N 1
ATOM 752 C CA . ARG A 1 100 ? 16.365 -4.040 -8.536 1.00 96.88 100 ARG A CA 1
ATOM 753 C C . ARG A 1 100 ? 17.224 -4.450 -9.726 1.00 96.88 100 ARG A C 1
ATOM 755 O O . ARG A 1 100 ? 17.075 -5.566 -10.218 1.00 96.88 100 ARG A O 1
ATOM 762 N N . ASP A 1 101 ? 18.138 -3.590 -10.168 1.00 97.25 101 ASP A N 1
ATOM 763 C CA . ASP A 1 101 ? 18.948 -3.828 -11.367 1.00 97.25 101 ASP A CA 1
ATOM 764 C C . ASP A 1 101 ? 19.831 -5.085 -11.249 1.00 97.25 101 ASP A C 1
ATOM 766 O O . ASP A 1 101 ? 20.061 -5.796 -12.231 1.00 97.25 101 ASP A O 1
ATOM 770 N N . LYS A 1 102 ? 20.231 -5.447 -10.023 1.00 96.31 102 LYS A N 1
ATOM 771 C CA . LYS A 1 102 ? 20.972 -6.686 -9.725 1.00 96.31 102 LYS A CA 1
ATOM 772 C C . LYS A 1 102 ? 20.122 -7.952 -9.931 1.00 96.31 102 LYS A C 1
ATOM 774 O O . LYS A 1 102 ? 20.667 -9.051 -9.992 1.00 96.31 102 LYS A O 1
ATOM 779 N N . TRP A 1 103 ? 18.794 -7.822 -9.974 1.00 93.94 103 TRP A N 1
ATOM 780 C CA . TRP A 1 103 ? 17.825 -8.926 -9.939 1.00 93.94 103 TRP A CA 1
ATOM 781 C C . TRP A 1 103 ? 17.140 -9.162 -11.296 1.00 93.94 103 TRP A C 1
ATOM 783 O O . TRP A 1 103 ? 16.497 -10.192 -11.485 1.00 93.94 103 TRP A O 1
ATOM 793 N N . LEU A 1 104 ? 17.337 -8.268 -12.274 1.00 93.19 104 LEU A N 1
ATOM 794 C CA . LEU A 1 104 ? 16.607 -8.253 -13.552 1.00 93.19 104 LEU A CA 1
ATOM 795 C C . LEU A 1 104 ? 16.779 -9.499 -14.434 1.00 93.19 104 LEU A C 1
ATOM 797 O O . LEU A 1 104 ? 15.963 -9.750 -15.314 1.00 93.19 104 LEU A O 1
ATOM 801 N N . ARG A 1 105 ? 17.844 -10.281 -14.230 1.00 89.69 105 ARG A N 1
ATOM 802 C CA . ARG A 1 105 ? 18.184 -11.430 -15.091 1.00 89.69 105 ARG A CA 1
ATOM 803 C C . ARG A 1 105 ? 17.366 -12.690 -14.805 1.00 89.69 105 ARG A C 1
ATOM 805 O O . ARG A 1 105 ? 17.490 -13.665 -15.539 1.00 89.69 105 ARG A O 1
ATOM 812 N N . ARG A 1 106 ? 16.595 -12.710 -13.718 1.00 88.56 106 ARG A N 1
ATOM 813 C CA . ARG A 1 106 ? 15.922 -13.909 -13.209 1.00 88.56 106 ARG A CA 1
ATOM 814 C C . ARG A 1 106 ? 14.463 -13.614 -12.899 1.00 88.56 106 ARG A C 1
ATOM 816 O O . ARG A 1 106 ? 14.178 -12.813 -12.014 1.00 88.56 106 ARG A O 1
ATOM 823 N N . SER A 1 107 ? 13.550 -14.302 -13.579 1.00 85.38 107 SER A N 1
ATOM 824 C CA . SER A 1 107 ? 12.104 -14.103 -13.415 1.00 85.38 107 SER A CA 1
ATOM 825 C C . SER A 1 107 ? 11.624 -14.336 -11.979 1.00 85.38 107 SER A C 1
ATOM 827 O O . SER A 1 107 ? 10.801 -13.576 -11.477 1.00 85.38 107 SER A O 1
ATOM 829 N N . ASP A 1 108 ? 12.190 -15.316 -11.268 1.00 85.88 108 ASP A N 1
ATOM 830 C CA . ASP A 1 108 ? 11.864 -15.568 -9.860 1.00 85.88 108 ASP A CA 1
ATOM 831 C C . ASP A 1 108 ? 12.281 -14.414 -8.932 1.00 85.88 108 ASP A C 1
ATOM 833 O O . ASP A 1 108 ? 11.607 -14.133 -7.940 1.00 85.88 108 ASP A O 1
ATOM 837 N N . LEU A 1 109 ? 13.362 -13.705 -9.269 1.00 90.19 109 LEU A N 1
ATOM 838 C CA . LEU A 1 109 ? 13.795 -12.521 -8.530 1.00 90.19 109 LEU A CA 1
ATOM 839 C C . LEU A 1 109 ? 12.959 -11.284 -8.875 1.00 90.19 109 LEU A C 1
ATOM 841 O O . LEU A 1 109 ? 12.777 -10.441 -8.003 1.00 90.19 109 LEU A O 1
ATOM 845 N N . LEU A 1 110 ? 12.400 -11.181 -10.085 1.00 92.19 110 LEU A N 1
ATOM 846 C CA . LEU A 1 110 ? 11.521 -10.068 -10.466 1.00 92.19 110 LEU A CA 1
ATOM 847 C C . LEU A 1 110 ? 10.258 -10.006 -9.595 1.00 92.19 110 LEU A C 1
ATOM 849 O O . LEU A 1 110 ? 9.952 -8.942 -9.058 1.00 92.19 110 LEU A O 1
ATOM 853 N N . ILE A 1 111 ? 9.592 -11.142 -9.347 1.00 89.50 111 ILE A N 1
ATOM 854 C CA . ILE A 1 111 ? 8.445 -11.197 -8.416 1.00 89.50 111 ILE A CA 1
ATOM 855 C C . ILE A 1 111 ? 8.851 -10.794 -6.998 1.00 89.50 111 ILE A C 1
ATOM 857 O O . ILE A 1 111 ? 8.125 -10.075 -6.314 1.00 89.50 111 ILE A O 1
ATOM 861 N N . ARG A 1 112 ? 10.033 -11.210 -6.534 1.00 90.44 112 ARG A N 1
ATOM 862 C CA . ARG A 1 112 ? 10.522 -10.802 -5.209 1.00 90.44 112 ARG A CA 1
ATOM 863 C C . ARG A 1 112 ? 10.846 -9.310 -5.155 1.00 90.44 112 ARG A C 1
ATOM 865 O O . ARG A 1 112 ? 10.545 -8.669 -4.155 1.00 90.44 112 ARG A O 1
ATOM 872 N N . ALA A 1 113 ? 11.417 -8.745 -6.217 1.00 93.50 113 ALA A N 1
ATOM 873 C CA . ALA A 1 113 ? 11.648 -7.310 -6.326 1.00 93.50 113 ALA A CA 1
ATOM 874 C C . ALA A 1 113 ? 10.319 -6.537 -6.302 1.00 93.50 113 ALA A C 1
ATOM 876 O O . ALA A 1 113 ? 10.213 -5.568 -5.557 1.00 93.50 113 ALA A O 1
ATOM 877 N N . ALA A 1 114 ? 9.284 -7.003 -7.013 1.00 93.56 114 ALA A N 1
ATOM 878 C CA . ALA A 1 114 ? 7.948 -6.402 -6.974 1.00 93.56 114 ALA A CA 1
ATOM 879 C C . ALA A 1 114 ? 7.414 -6.296 -5.534 1.00 93.56 114 ALA A C 1
ATOM 881 O O . ALA A 1 114 ? 6.990 -5.227 -5.103 1.00 93.56 114 ALA A O 1
ATOM 882 N N . ARG A 1 115 ? 7.561 -7.361 -4.735 1.00 90.88 115 ARG A N 1
ATOM 883 C CA . ARG A 1 115 ? 7.202 -7.365 -3.303 1.00 90.88 115 ARG A CA 1
ATOM 884 C C . ARG A 1 115 ? 7.983 -6.339 -2.477 1.00 90.88 115 ARG A C 1
ATOM 886 O O . ARG A 1 115 ? 7.446 -5.801 -1.511 1.00 90.88 115 ARG A O 1
ATOM 893 N N . HIS A 1 116 ? 9.239 -6.065 -2.825 1.00 94.81 116 HIS A N 1
ATOM 894 C CA . HIS A 1 116 ? 10.015 -5.021 -2.155 1.00 94.81 116 HIS A CA 1
ATOM 895 C C . HIS A 1 116 ? 9.534 -3.613 -2.515 1.00 94.81 116 HIS A C 1
ATOM 897 O O . HIS A 1 116 ? 9.487 -2.745 -1.646 1.00 94.81 116 HIS A O 1
ATOM 903 N N . TYR A 1 117 ? 9.100 -3.395 -3.756 1.00 96.81 117 TYR A N 1
ATOM 904 C CA . TYR A 1 117 ? 8.438 -2.149 -4.147 1.00 96.81 117 TYR A CA 1
ATOM 905 C C . TYR A 1 117 ? 7.079 -1.975 -3.449 1.00 96.81 117 TYR A C 1
ATOM 907 O O . TYR A 1 117 ? 6.795 -0.884 -2.956 1.00 96.81 117 TYR A O 1
ATOM 915 N N . GLU A 1 118 ? 6.293 -3.049 -3.295 1.00 94.44 118 GLU A N 1
ATOM 916 C CA . GLU A 1 118 ? 5.072 -3.049 -2.470 1.00 94.44 118 GLU A CA 1
ATOM 917 C C . GLU A 1 118 ? 5.371 -2.708 -0.995 1.00 94.44 118 GLU A C 1
ATOM 919 O O . GLU A 1 118 ? 4.663 -1.924 -0.366 1.00 94.44 118 GLU A O 1
ATOM 924 N N . GLY A 1 119 ? 6.443 -3.260 -0.420 1.00 94.31 119 GLY A N 1
ATOM 925 C CA . GLY A 1 119 ? 6.871 -2.914 0.940 1.00 94.31 119 GLY A CA 1
ATOM 926 C C . GLY A 1 119 ? 7.312 -1.452 1.065 1.00 94.31 119 GLY A C 1
ATOM 927 O O . GLY A 1 119 ? 6.951 -0.768 2.021 1.00 94.31 119 GLY A O 1
ATOM 928 N N . ALA A 1 120 ? 8.040 -0.943 0.072 1.00 96.50 120 ALA A N 1
ATOM 929 C CA . ALA A 1 120 ? 8.475 0.447 0.027 1.00 96.50 120 ALA A CA 1
ATOM 930 C C . ALA A 1 120 ? 7.299 1.434 -0.067 1.00 96.50 120 ALA A C 1
ATOM 932 O O . ALA A 1 120 ? 7.263 2.408 0.687 1.00 96.50 120 ALA A O 1
ATOM 933 N N . MET A 1 121 ? 6.296 1.172 -0.916 1.00 95.56 121 MET A N 1
ATOM 934 C CA . MET A 1 121 ? 5.087 2.011 -0.956 1.00 95.56 121 MET A CA 1
ATOM 935 C C . MET A 1 121 ? 4.316 1.977 0.371 1.00 95.56 121 MET A C 1
ATOM 937 O O . MET A 1 121 ? 3.763 2.996 0.780 1.00 95.56 121 MET A O 1
ATOM 941 N N . GLN A 1 122 ? 4.311 0.843 1.085 1.00 95.12 122 GLN A N 1
ATOM 942 C CA . GLN A 1 122 ? 3.645 0.730 2.386 1.00 95.12 122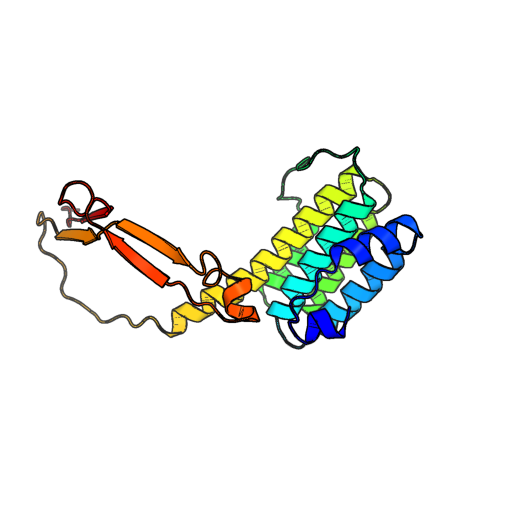 GLN A CA 1
ATOM 943 C C . GLN A 1 122 ? 4.303 1.612 3.452 1.00 95.12 122 GLN A C 1
ATOM 945 O O . GLN A 1 122 ? 3.591 2.144 4.303 1.00 95.12 122 GLN A O 1
ATOM 950 N N . ILE A 1 123 ? 5.624 1.824 3.401 1.00 96.44 123 ILE A N 1
ATOM 951 C CA . ILE A 1 123 ? 6.319 2.771 4.294 1.00 96.44 123 ILE A CA 1
ATOM 952 C C . ILE A 1 123 ? 5.762 4.187 4.095 1.00 96.44 123 ILE A C 1
ATOM 954 O O . ILE A 1 123 ? 5.419 4.857 5.072 1.00 96.44 123 ILE A O 1
ATOM 958 N N . LEU A 1 124 ? 5.611 4.614 2.838 1.00 96.06 124 LEU A N 1
ATOM 959 C CA . LEU A 1 124 ? 5.106 5.944 2.486 1.00 96.06 124 LEU A CA 1
ATOM 960 C C . LEU A 1 124 ? 3.632 6.120 2.877 1.00 96.06 124 LEU A C 1
ATOM 962 O O . LEU A 1 124 ? 3.287 7.100 3.536 1.00 96.06 124 LEU A O 1
ATOM 966 N N . ILE A 1 125 ? 2.779 5.132 2.578 1.00 95.25 125 ILE A N 1
ATOM 967 C CA . ILE A 1 125 ? 1.370 5.134 3.012 1.00 95.25 125 ILE A CA 1
ATOM 968 C C . ILE A 1 125 ? 1.287 5.199 4.539 1.00 95.25 125 ILE A C 1
ATOM 970 O O . ILE A 1 125 ? 0.502 5.967 5.093 1.00 95.25 125 ILE A O 1
ATOM 974 N N . ARG A 1 126 ? 2.121 4.433 5.252 1.00 95.38 126 ARG A N 1
ATOM 975 C CA . ARG A 1 126 ? 2.150 4.456 6.717 1.00 95.38 126 ARG A CA 1
ATOM 976 C C . ARG A 1 126 ? 2.552 5.831 7.242 1.00 95.38 126 ARG A C 1
ATOM 978 O O . ARG A 1 126 ? 1.965 6.291 8.214 1.00 95.38 126 ARG A O 1
ATOM 985 N N . HIS A 1 127 ? 3.523 6.506 6.627 1.00 94.75 127 HIS A N 1
ATOM 986 C CA . HIS A 1 127 ? 3.878 7.878 7.006 1.00 94.75 127 HIS A CA 1
ATOM 987 C C . HIS A 1 127 ? 2.695 8.836 6.865 1.00 94.75 127 HIS A C 1
ATOM 989 O O . HIS A 1 127 ? 2.505 9.648 7.770 1.00 94.75 127 HIS A O 1
ATOM 995 N N . ALA A 1 128 ? 1.905 8.719 5.792 1.00 92.19 128 ALA A N 1
ATOM 996 C CA . ALA A 1 128 ? 0.684 9.501 5.601 1.00 92.19 128 ALA A CA 1
ATOM 997 C C . ALA A 1 128 ? -0.361 9.185 6.683 1.00 92.19 128 ALA A C 1
ATOM 999 O O . ALA A 1 128 ? -0.819 10.093 7.375 1.00 92.19 128 ALA A O 1
ATOM 1000 N N . VAL A 1 129 ? -0.645 7.902 6.935 1.00 93.81 129 VAL A N 1
ATOM 1001 C CA . VAL A 1 129 ? -1.572 7.455 7.995 1.00 93.81 129 VAL A CA 1
ATOM 1002 C C . VAL A 1 129 ? -1.169 7.990 9.370 1.00 93.81 129 VAL A C 1
ATOM 1004 O O . VAL A 1 129 ? -2.002 8.483 10.131 1.00 93.81 129 VAL A O 1
ATOM 1007 N N . MET A 1 130 ? 0.125 7.948 9.687 1.00 93.81 130 MET A N 1
ATOM 1008 C CA . MET A 1 130 ? 0.642 8.383 10.985 1.00 93.81 130 MET A CA 1
ATOM 1009 C C . MET A 1 130 ? 0.518 9.894 11.219 1.00 93.81 130 MET A C 1
ATOM 1011 O O . MET A 1 130 ? 0.555 10.317 12.378 1.00 93.81 130 MET A O 1
ATOM 1015 N N . THR A 1 131 ? 0.305 10.710 10.177 1.00 92.12 131 THR A N 1
ATOM 1016 C CA . THR A 1 131 ? -0.002 12.144 10.352 1.00 92.12 131 THR A CA 1
ATOM 1017 C C . THR A 1 131 ? -1.291 12.363 11.140 1.00 92.12 131 THR A C 1
ATOM 1019 O O . THR A 1 131 ? -1.397 13.351 11.860 1.00 92.12 131 THR A O 1
ATOM 1022 N N . GLY A 1 132 ? -2.227 11.404 11.115 1.00 91.25 132 GLY A N 1
ATOM 1023 C CA . GLY A 1 132 ? -3.474 11.464 11.877 1.00 91.25 132 GLY A CA 1
ATOM 1024 C C . GLY A 1 132 ? -3.271 11.638 13.388 1.00 91.25 132 GLY A C 1
ATOM 1025 O O . GLY A 1 132 ? -4.125 12.208 14.066 1.00 91.25 132 GLY A O 1
ATOM 1026 N N . ARG A 1 133 ? -2.107 11.235 13.922 1.00 93.62 133 ARG A N 1
ATOM 1027 C CA . ARG A 1 133 ? -1.753 11.411 15.339 1.00 93.62 133 ARG A CA 1
ATOM 1028 C C . ARG A 1 133 ? -1.798 12.874 15.787 1.00 93.62 133 ARG A C 1
ATOM 1030 O O . ARG A 1 133 ? -2.091 13.118 16.952 1.00 93.62 133 ARG A O 1
ATOM 1037 N N . GLN A 1 134 ? -1.534 13.833 14.898 1.00 94.38 134 GLN A N 1
ATOM 1038 C CA . GLN A 1 134 ? -1.554 15.260 15.245 1.00 94.38 134 GLN A CA 1
ATOM 1039 C C . GLN A 1 134 ? -2.938 15.752 15.700 1.00 94.38 134 GLN A C 1
ATOM 1041 O O . GLN A 1 134 ? -3.031 16.747 16.410 1.00 94.38 134 GLN A O 1
ATOM 1046 N N . PHE A 1 135 ? -4.005 15.038 15.327 1.00 93.94 135 PHE A N 1
ATOM 1047 C CA . PHE A 1 135 ? -5.383 15.356 15.705 1.00 93.94 135 PHE A CA 1
ATOM 1048 C C . PHE A 1 135 ? -5.828 14.667 17.005 1.00 93.94 135 PHE A C 1
ATOM 1050 O O . PHE A 1 135 ? -6.962 14.851 17.443 1.00 93.94 135 PHE A O 1
ATOM 1057 N N . VAL A 1 136 ? -4.959 13.866 17.631 1.00 94.12 136 VAL A N 1
ATOM 1058 C CA . VAL A 1 136 ? -5.253 13.166 18.886 1.00 94.12 136 VAL A CA 1
ATOM 1059 C C . VAL A 1 136 ? -4.739 13.990 20.061 1.00 94.12 136 VAL A C 1
ATOM 1061 O O . VAL A 1 136 ? -3.534 14.173 20.226 1.00 94.12 136 VAL A O 1
ATOM 1064 N N . THR A 1 137 ? -5.651 14.451 20.916 1.00 94.62 137 THR A N 1
ATOM 1065 C CA . THR A 1 137 ? -5.317 15.169 22.149 1.00 94.62 137 THR A CA 1
ATOM 1066 C C . THR A 1 137 ? -5.450 14.253 23.362 1.00 94.62 137 THR A C 1
ATOM 1068 O O . THR A 1 137 ? -6.391 13.469 23.483 1.00 94.62 137 THR A O 1
ATOM 1071 N N . PHE A 1 138 ? -4.492 14.351 24.283 1.00 91.75 138 PHE A N 1
ATOM 1072 C CA . PHE A 1 138 ? -4.527 13.636 25.555 1.00 91.75 138 PHE A CA 1
ATOM 1073 C C . PHE A 1 138 ? -4.761 14.631 26.686 1.00 91.75 138 PHE A C 1
ATOM 1075 O O . PHE A 1 138 ? -4.083 15.651 26.776 1.00 91.75 138 PHE A O 1
ATOM 1082 N N . SER A 1 139 ? -5.703 14.313 27.570 1.00 93.06 139 SER A N 1
ATOM 1083 C CA . SER A 1 139 ? -5.934 15.056 28.808 1.00 93.06 139 SER A CA 1
ATOM 1084 C C . SER A 1 139 ? -5.649 14.150 30.005 1.00 93.06 139 SER A C 1
ATOM 1086 O O . SER A 1 139 ? -6.145 13.016 30.001 1.00 93.06 139 SER A O 1
ATOM 1088 N N . PRO A 1 140 ? -4.937 14.619 31.044 1.00 89.88 140 PRO A N 1
ATOM 1089 C CA . PRO A 1 140 ? -4.825 13.885 32.297 1.00 89.88 140 PRO A CA 1
ATOM 1090 C C . PRO A 1 140 ? -6.212 13.537 32.851 1.00 89.88 140 PRO A C 1
ATOM 1092 O O . PRO A 1 140 ? -7.121 14.370 32.871 1.00 89.88 140 PRO A O 1
ATOM 1095 N N . LYS A 1 141 ? -6.381 12.293 33.298 1.00 87.12 141 LYS A N 1
ATOM 1096 C CA . LYS A 1 141 ? -7.595 11.809 33.963 1.00 87.12 141 LYS A CA 1
ATOM 1097 C C . LYS A 1 141 ? -7.207 11.082 35.244 1.00 87.12 141 LYS A C 1
ATOM 1099 O O . LYS A 1 141 ? -6.128 10.496 35.321 1.00 87.12 141 LYS A O 1
ATOM 1104 N N . SER A 1 142 ? -8.081 11.146 36.247 1.00 88.69 142 SER A N 1
ATOM 1105 C CA . SER A 1 142 ? -7.917 10.384 37.484 1.00 88.69 142 SER A CA 1
ATOM 1106 C C . SER A 1 142 ? -7.819 8.890 37.180 1.00 88.69 142 SER A C 1
ATOM 1108 O O . SER A 1 142 ? -8.411 8.392 36.218 1.00 88.69 142 SER A O 1
ATOM 1110 N N . GLN A 1 143 ? -7.049 8.168 37.995 1.00 84.56 143 GLN A N 1
ATOM 1111 C CA . GLN A 1 143 ? -6.929 6.726 37.825 1.00 84.56 143 GLN A CA 1
ATOM 1112 C C . GLN A 1 143 ? -8.268 6.033 38.123 1.00 84.56 143 GLN A C 1
ATOM 1114 O O . GLN A 1 143 ? -8.956 6.421 39.072 1.00 84.56 143 GLN A O 1
ATOM 1119 N N . PRO A 1 144 ? -8.636 4.994 37.352 1.00 88.31 144 PRO A N 1
ATOM 1120 C CA . PRO A 1 144 ? -9.825 4.209 37.642 1.00 88.31 144 PRO A CA 1
ATOM 1121 C C . PRO A 1 144 ? -9.663 3.438 38.967 1.00 88.31 144 PRO A C 1
ATOM 1123 O O . PRO A 1 144 ? -8.547 3.009 39.289 1.00 88.31 144 PRO A O 1
ATOM 1126 N N . PRO A 1 145 ? -10.754 3.209 39.722 1.00 92.50 145 PRO A N 1
ATOM 1127 C CA . PRO A 1 145 ? -10.723 2.395 40.935 1.00 92.50 145 PRO A CA 1
ATOM 1128 C C . PRO A 1 145 ? -10.223 0.967 40.678 1.00 92.50 145 PRO A C 1
ATOM 1130 O O . PRO A 1 145 ? -10.507 0.364 39.638 1.00 92.50 145 PRO A O 1
ATOM 1133 N N . ILE A 1 146 ? -9.485 0.407 41.642 1.00 95.25 146 ILE A N 1
ATOM 1134 C CA . ILE A 1 146 ? -8.988 -0.975 41.575 1.00 95.25 146 ILE A CA 1
ATOM 1135 C C . ILE A 1 146 ? -10.172 -1.947 41.609 1.00 95.25 146 ILE A C 1
ATOM 1137 O O . ILE A 1 146 ? -11.111 -1.782 42.382 1.00 95.25 146 ILE A O 1
ATOM 1141 N N . GLY A 1 147 ? -10.129 -2.968 40.754 1.00 93.94 147 GLY A N 1
ATOM 1142 C CA . GLY A 1 147 ? -11.130 -4.033 40.695 1.00 93.94 147 GLY A CA 1
ATOM 1143 C C . GLY A 1 147 ? -12.414 -3.681 39.940 1.00 93.94 147 GLY A C 1
ATOM 1144 O O . GLY A 1 147 ? -13.132 -4.599 39.542 1.00 93.94 147 GLY A O 1
ATOM 1145 N N . GLN A 1 148 ? -12.683 -2.400 39.672 1.00 94.38 148 GLN A N 1
ATOM 1146 C CA . GLN A 1 148 ? -13.877 -1.971 38.946 1.00 94.38 148 GLN A CA 1
ATOM 1147 C C . GLN A 1 148 ? -13.767 -2.277 37.446 1.00 94.38 148 GLN A C 1
ATOM 1149 O O . GLN A 1 148 ? -12.789 -1.910 36.792 1.00 94.38 148 GLN A O 1
ATOM 1154 N N . TRP A 1 149 ? -14.798 -2.923 36.893 1.00 95.50 149 TRP A N 1
ATOM 1155 C CA . TRP A 1 149 ? -14.920 -3.161 35.456 1.00 95.50 149 TRP A CA 1
ATOM 1156 C C . TRP A 1 149 ? -15.502 -1.947 34.734 1.00 95.50 149 TRP A C 1
ATOM 1158 O O . TRP A 1 149 ? -16.563 -1.440 35.093 1.00 95.50 149 TRP A O 1
ATOM 1168 N N . PHE A 1 150 ? -14.836 -1.552 33.657 1.00 94.69 150 PHE A N 1
ATOM 1169 C CA . PHE A 1 150 ? -15.321 -0.610 32.660 1.00 94.69 150 PHE A CA 1
ATOM 1170 C C . PHE A 1 150 ? -15.605 -1.390 31.384 1.00 94.69 150 PHE A C 1
ATOM 1172 O O . PHE A 1 150 ? -14.750 -2.144 30.916 1.00 94.69 150 PHE A O 1
ATOM 1179 N N . ILE A 1 151 ? -16.812 -1.235 30.848 1.00 96.31 151 ILE A N 1
ATOM 1180 C CA . ILE A 1 151 ? -17.290 -1.984 29.687 1.00 96.31 151 ILE A CA 1
ATOM 1181 C C . ILE A 1 151 ? -17.637 -0.983 28.591 1.00 96.31 151 ILE A C 1
ATOM 1183 O O . ILE A 1 151 ? -18.403 -0.049 28.819 1.00 96.31 151 ILE A O 1
ATOM 1187 N N . ALA A 1 152 ? -17.073 -1.188 27.406 1.00 97.38 152 ALA A N 1
ATOM 1188 C CA . ALA A 1 152 ? -17.430 -0.461 26.198 1.00 97.38 152 ALA A CA 1
ATOM 1189 C C . ALA A 1 152 ? -18.062 -1.435 25.203 1.00 97.38 152 ALA A C 1
ATOM 1191 O O . ALA A 1 152 ? -17.501 -2.500 24.943 1.00 97.38 152 ALA A O 1
ATOM 1192 N N . GLU A 1 153 ? -19.207 -1.059 24.635 1.00 97.62 153 GLU A N 1
ATOM 1193 C CA . GLU A 1 153 ? -19.945 -1.868 23.665 1.00 97.62 153 GLU A CA 1
ATOM 1194 C C . GLU A 1 153 ? -20.350 -1.029 22.452 1.00 97.62 153 GLU A C 1
ATOM 1196 O O . GLU A 1 153 ? -20.847 0.095 22.581 1.00 97.62 153 GLU A O 1
ATOM 1201 N N . SER A 1 154 ? -20.221 -1.618 21.268 1.00 97.62 154 SER A N 1
ATOM 1202 C CA . SER A 1 154 ? -20.514 -1.008 19.978 1.00 97.62 154 SER A CA 1
ATOM 1203 C C . SER A 1 154 ? -21.376 -1.939 19.108 1.00 97.62 154 SER A C 1
ATOM 1205 O O . SER A 1 154 ? -21.184 -3.163 19.130 1.00 97.62 154 SER A O 1
ATOM 1207 N N . PRO A 1 155 ? -22.364 -1.409 18.360 1.00 97.81 155 PRO A N 1
ATOM 1208 C CA . PRO A 1 155 ? -23.058 -2.180 17.328 1.00 97.81 155 PRO A CA 1
ATOM 1209 C C . PRO A 1 155 ? -22.091 -2.643 16.225 1.00 97.81 155 PRO A C 1
ATOM 1211 O O . PRO A 1 155 ? -21.019 -2.071 16.036 1.00 97.81 155 PRO A O 1
ATOM 1214 N N . ALA A 1 156 ? -22.486 -3.672 15.474 1.00 96.94 156 ALA A N 1
ATOM 1215 C CA . ALA A 1 156 ? -21.781 -4.030 14.246 1.00 96.94 156 ALA A CA 1
ATOM 1216 C C . ALA A 1 156 ? -22.097 -3.004 13.147 1.00 96.94 156 ALA A C 1
ATOM 1218 O O . ALA A 1 156 ? -23.161 -2.384 13.173 1.00 96.94 156 ALA A O 1
ATOM 1219 N N . ARG A 1 157 ? -21.194 -2.838 12.177 1.00 95.44 157 ARG A N 1
ATOM 1220 C CA . ARG A 1 157 ? -21.427 -2.006 10.989 1.00 95.44 157 ARG A CA 1
ATOM 1221 C C . ARG A 1 157 ? -21.644 -2.873 9.754 1.00 95.44 157 ARG A C 1
ATOM 1223 O O . ARG A 1 157 ? -21.019 -3.924 9.631 1.00 95.44 157 ARG A O 1
ATOM 1230 N N . VAL A 1 158 ? -22.495 -2.405 8.849 1.00 95.19 158 VAL A N 1
ATOM 1231 C CA . VAL A 1 158 ? -22.636 -2.931 7.486 1.00 95.19 158 VAL A CA 1
ATOM 1232 C C . VAL A 1 158 ? -22.458 -1.772 6.518 1.00 95.19 158 VAL A C 1
ATOM 1234 O O . VAL A 1 158 ? -23.103 -0.734 6.681 1.00 95.19 158 VAL A O 1
ATOM 1237 N N . ASP A 1 159 ? -21.596 -1.957 5.523 1.00 96.56 159 ASP A N 1
ATOM 1238 C CA . ASP A 1 159 ? -21.400 -0.981 4.454 1.00 96.56 159 ASP A CA 1
ATOM 1239 C C . ASP A 1 159 ? -22.435 -1.235 3.361 1.00 96.56 159 ASP A C 1
ATOM 1241 O O . ASP A 1 159 ? -22.526 -2.341 2.830 1.00 96.56 159 ASP A O 1
ATOM 1245 N N . LEU A 1 160 ? -23.230 -0.216 3.040 1.00 96.56 160 LEU A N 1
ATOM 1246 C CA . LEU A 1 160 ? -24.217 -0.277 1.961 1.00 96.56 160 LEU A CA 1
ATOM 1247 C C . LEU A 1 160 ? -23.616 0.145 0.622 1.00 96.56 160 LEU A C 1
ATOM 1249 O O . LEU A 1 160 ? -23.991 -0.383 -0.420 1.00 96.56 160 LEU A O 1
ATOM 1253 N N . SER A 1 161 ? -22.715 1.128 0.650 1.00 97.19 161 SER A N 1
ATOM 1254 C CA . SER A 1 161 ? -22.057 1.667 -0.537 1.00 97.19 161 SER A CA 1
ATOM 1255 C C . SER A 1 161 ? -20.739 2.342 -0.172 1.00 97.19 161 SER A C 1
ATOM 1257 O O . SER A 1 161 ? -20.562 2.809 0.956 1.00 97.19 161 SER A O 1
ATOM 1259 N N . GLY A 1 162 ? -19.826 2.402 -1.141 1.00 94.69 162 GLY A N 1
ATOM 1260 C CA . GLY A 1 162 ? -18.539 3.082 -1.010 1.00 94.69 162 GLY A CA 1
ATOM 1261 C C . GLY A 1 162 ? -17.494 2.323 -0.195 1.00 94.69 162 GLY A C 1
ATOM 1262 O O . GLY A 1 162 ? -16.478 2.918 0.154 1.00 94.69 162 GLY A O 1
ATOM 1263 N N . ALA A 1 163 ? -17.714 1.037 0.109 1.00 91.88 163 ALA A N 1
ATOM 1264 C CA . ALA A 1 163 ? -16.755 0.208 0.840 1.00 91.88 163 ALA A CA 1
ATOM 1265 C C . ALA A 1 163 ? -15.338 0.344 0.252 1.00 91.88 163 ALA A C 1
ATOM 1267 O O . ALA A 1 163 ? -15.174 0.383 -0.968 1.00 91.88 163 ALA A O 1
ATOM 1268 N N . TRP A 1 164 ? -14.335 0.419 1.130 1.00 92.69 164 TRP A N 1
ATOM 1269 C CA . TRP A 1 164 ? -12.916 0.655 0.822 1.00 92.69 164 TRP A CA 1
ATOM 1270 C C . TRP A 1 164 ? -12.537 2.059 0.344 1.00 92.69 164 TRP A C 1
ATOM 1272 O O . TRP A 1 164 ? -11.347 2.369 0.352 1.00 92.69 164 TRP A O 1
ATOM 1282 N N . SER A 1 165 ? -13.483 2.932 -0.020 1.00 93.81 165 SER A N 1
ATOM 1283 C CA . SER A 1 165 ? -13.137 4.303 -0.436 1.00 93.81 165 SER A CA 1
ATOM 1284 C C . SER A 1 165 ? -12.482 5.115 0.688 1.00 93.81 165 SER A C 1
ATOM 1286 O O . SER A 1 165 ? -11.651 5.973 0.422 1.00 93.81 165 SER A O 1
ATOM 1288 N N . ASP A 1 166 ? -12.791 4.804 1.949 1.00 92.75 166 ASP A N 1
ATOM 1289 C CA . ASP A 1 166 ? -12.195 5.400 3.148 1.00 92.75 166 ASP A CA 1
ATOM 1290 C C . ASP A 1 166 ? -10.864 4.754 3.572 1.00 92.75 166 ASP A C 1
ATOM 1292 O O . ASP A 1 166 ? -10.257 5.171 4.559 1.00 92.75 166 ASP A O 1
ATOM 1296 N N . THR A 1 167 ? -10.376 3.758 2.831 1.00 92.56 167 THR A N 1
ATOM 1297 C CA . THR A 1 167 ? -9.144 3.037 3.157 1.00 92.56 167 THR A CA 1
ATOM 1298 C C . THR A 1 167 ? -7.952 3.610 2.375 1.00 92.56 167 THR A C 1
ATOM 1300 O O . THR A 1 167 ? -8.014 3.727 1.150 1.00 92.56 167 THR A O 1
ATOM 1303 N N . PRO A 1 168 ? -6.833 3.966 3.034 1.00 91.75 168 PRO A N 1
ATOM 1304 C CA . PRO A 1 168 ? -5.592 4.325 2.348 1.00 91.75 168 PRO A CA 1
ATOM 1305 C C . PRO A 1 168 ? -5.085 3.196 1.429 1.00 91.75 168 PRO A C 1
ATOM 1307 O O . PRO A 1 168 ? -5.191 2.027 1.802 1.00 91.75 168 PRO A O 1
ATOM 1310 N N . PRO A 1 169 ? -4.492 3.505 0.261 1.00 90.06 169 PRO A N 1
ATOM 1311 C CA . PRO A 1 169 ? -4.174 4.848 -0.236 1.00 90.06 169 PRO A CA 1
ATOM 1312 C C . PRO A 1 169 ? -5.359 5.585 -0.881 1.00 90.06 169 PRO A C 1
ATOM 1314 O O . PRO A 1 169 ? -5.291 6.801 -1.028 1.00 90.06 169 PRO A O 1
ATOM 1317 N N . VAL A 1 170 ? -6.455 4.890 -1.212 1.00 89.50 170 VAL A N 1
ATOM 1318 C CA . VAL A 1 170 ? -7.591 5.441 -1.981 1.00 89.50 170 VAL A CA 1
ATOM 1319 C C . VAL A 1 170 ? -8.136 6.726 -1.354 1.00 89.50 170 VAL A C 1
ATOM 1321 O O . VAL A 1 170 ? -8.260 7.733 -2.046 1.00 89.50 170 VAL A O 1
ATOM 1324 N N . THR A 1 171 ? -8.363 6.721 -0.038 1.00 91.25 171 THR A N 1
ATOM 1325 C CA . THR A 1 171 ? -8.915 7.879 0.688 1.00 91.25 171 THR A CA 1
ATOM 1326 C C . THR A 1 171 ? -8.024 9.127 0.647 1.00 91.25 171 THR A C 1
ATOM 1328 O O . THR A 1 171 ? -8.529 10.245 0.687 1.00 91.25 171 THR A O 1
ATOM 1331 N N . TYR A 1 172 ? -6.699 8.967 0.543 1.00 86.00 172 TYR A N 1
ATOM 1332 C CA . TYR A 1 172 ? -5.771 10.103 0.476 1.00 86.00 172 TYR A CA 1
ATOM 1333 C C . TYR A 1 172 ? -5.632 10.653 -0.942 1.00 86.00 172 TYR A C 1
ATOM 1335 O O . TYR A 1 172 ? -5.456 11.854 -1.115 1.00 86.00 172 TYR A O 1
ATOM 1343 N N . GLU A 1 173 ? -5.742 9.791 -1.951 1.00 86.81 173 GLU A N 1
ATOM 1344 C CA . GLU A 1 173 ? -5.627 10.195 -3.352 1.00 86.81 173 GLU A CA 1
ATOM 1345 C C . GLU A 1 173 ? -6.927 10.802 -3.907 1.00 86.81 173 GLU A C 1
ATOM 1347 O O . GLU A 1 173 ? -6.871 11.754 -4.681 1.00 86.81 173 GLU A O 1
ATOM 1352 N N . HIS A 1 174 ? -8.090 10.260 -3.522 1.00 87.94 174 HIS A N 1
ATOM 1353 C CA . HIS A 1 174 ? -9.394 10.589 -4.129 1.00 87.94 174 HIS A CA 1
ATOM 1354 C C . HIS A 1 174 ? -10.444 11.070 -3.125 1.00 87.94 174 HIS A C 1
ATOM 1356 O O . HIS A 1 174 ? -11.564 11.405 -3.516 1.00 87.94 174 HIS A O 1
ATOM 1362 N N . GLY A 1 175 ? -10.120 11.082 -1.831 1.00 89.62 175 GLY A N 1
ATOM 1363 C CA . GLY A 1 175 ? -11.135 11.122 -0.784 1.00 89.62 175 GLY A CA 1
ATOM 1364 C C . GLY A 1 175 ? -11.880 9.789 -0.658 1.00 89.62 175 GLY A C 1
ATOM 1365 O O . GLY A 1 175 ? -11.666 8.843 -1.418 1.00 89.62 175 GLY A O 1
ATOM 1366 N N . GLY A 1 176 ? -12.775 9.714 0.323 1.00 92.38 176 GLY A N 1
ATOM 1367 C CA . GLY A 1 176 ? -13.558 8.516 0.602 1.00 92.38 176 GLY A CA 1
ATOM 1368 C C . GLY A 1 176 ? -14.901 8.854 1.229 1.00 92.38 176 GLY A C 1
ATOM 1369 O O . GLY A 1 176 ? -15.001 9.771 2.044 1.00 92.38 176 GLY A O 1
ATOM 1370 N N . ALA A 1 177 ? -15.939 8.112 0.851 1.00 95.31 177 ALA A N 1
ATOM 1371 C CA . ALA A 1 177 ? -17.275 8.254 1.410 1.00 95.31 177 ALA A CA 1
ATOM 1372 C C . ALA A 1 177 ? -17.962 6.886 1.467 1.00 95.31 177 ALA A C 1
ATOM 1374 O O . ALA A 1 177 ? -18.245 6.272 0.439 1.00 95.31 177 ALA A O 1
ATOM 1375 N N . VAL A 1 178 ? -18.261 6.429 2.684 1.00 97.25 178 VAL A N 1
ATOM 1376 C CA . VAL A 1 178 ? -18.954 5.160 2.935 1.00 97.25 178 VAL A CA 1
ATOM 1377 C C . VAL A 1 178 ? -20.327 5.447 3.523 1.00 97.25 178 VAL A C 1
ATOM 1379 O O . VAL A 1 178 ? -20.444 6.072 4.577 1.00 97.25 178 VAL A O 1
ATOM 1382 N N . THR A 1 179 ? -21.381 4.950 2.879 1.00 97.56 179 THR A N 1
ATOM 1383 C CA . THR A 1 179 ? -22.717 4.902 3.486 1.00 97.56 179 THR A CA 1
ATOM 1384 C C . THR A 1 179 ? -22.836 3.607 4.279 1.00 97.56 179 THR A C 1
ATOM 1386 O O . THR A 1 179 ? -22.815 2.522 3.698 1.00 97.56 179 THR A O 1
ATOM 1389 N N . ASN A 1 180 ? -22.963 3.710 5.603 1.00 96.62 180 ASN A N 1
ATOM 1390 C CA . ASN A 1 180 ? -23.045 2.557 6.498 1.00 96.62 180 ASN A CA 1
ATOM 1391 C C . ASN A 1 180 ? -24.270 2.612 7.422 1.00 96.62 180 ASN A C 1
ATOM 1393 O O . ASN A 1 180 ? -24.888 3.659 7.610 1.00 96.62 180 ASN A O 1
ATOM 1397 N N . ILE A 1 181 ? -24.619 1.453 7.988 1.00 97.12 181 ILE A N 1
ATOM 1398 C CA . ILE A 1 181 ? -25.641 1.316 9.031 1.00 97.12 181 ILE A CA 1
ATOM 1399 C C . ILE A 1 181 ? -25.047 0.583 10.234 1.00 97.12 181 ILE A C 1
ATOM 1401 O O . ILE A 1 181 ? -24.377 -0.444 10.098 1.00 97.12 181 ILE A O 1
ATOM 1405 N N . ALA A 1 182 ? -25.355 1.090 11.427 1.00 97.62 182 ALA A N 1
ATOM 1406 C CA . ALA A 1 182 ? -25.088 0.421 12.691 1.00 97.62 182 ALA A CA 1
ATOM 1407 C C . ALA A 1 182 ? -26.228 -0.547 13.046 1.00 97.62 182 ALA A C 1
ATOM 1409 O O . ALA A 1 182 ? -27.384 -0.141 13.172 1.00 97.62 182 ALA A O 1
ATOM 1410 N N . ILE A 1 183 ? -25.905 -1.823 13.258 1.00 97.12 183 ILE A N 1
ATOM 1411 C CA . ILE A 1 183 ? -26.880 -2.876 13.550 1.00 97.12 183 ILE A CA 1
ATOM 1412 C C . ILE A 1 183 ? -26.585 -3.590 14.871 1.00 97.12 183 ILE A C 1
ATOM 1414 O O . ILE A 1 183 ? -25.442 -3.879 15.235 1.00 97.12 183 ILE A O 1
ATOM 1418 N N . LYS A 1 184 ? -27.657 -3.919 15.596 1.00 98.19 184 LYS A N 1
ATOM 1419 C CA . LYS A 1 184 ? -27.601 -4.852 16.723 1.00 98.19 184 LYS A CA 1
ATOM 1420 C C . LYS A 1 184 ? -27.792 -6.271 16.204 1.00 98.19 184 LYS A C 1
ATOM 1422 O O . LYS A 1 184 ? -28.727 -6.534 15.453 1.00 98.19 184 LYS A O 1
ATOM 1427 N N . ILE A 1 185 ? -26.972 -7.204 16.667 1.00 97.06 185 ILE A N 1
ATOM 1428 C CA . ILE A 1 185 ? -27.109 -8.620 16.319 1.00 97.06 185 ILE A CA 1
ATOM 1429 C C . ILE A 1 185 ? -27.957 -9.286 17.396 1.00 97.06 185 ILE A C 1
ATOM 1431 O O . ILE A 1 185 ? -27.551 -9.348 18.556 1.00 97.06 185 ILE A O 1
ATOM 1435 N N . ARG A 1 186 ? -29.166 -9.740 17.032 1.00 96.81 186 ARG A N 1
ATOM 1436 C CA . ARG A 1 186 ? -30.149 -10.321 17.972 1.00 96.81 186 ARG A CA 1
ATOM 1437 C C . ARG A 1 186 ? -30.410 -9.413 19.188 1.00 96.81 186 ARG A C 1
ATOM 1439 O O . ARG A 1 186 ? -30.408 -9.861 20.330 1.00 96.81 186 ARG A O 1
ATOM 1446 N N . GLY A 1 187 ? -30.546 -8.108 18.940 1.00 97.06 187 GLY A N 1
ATOM 1447 C CA . GLY A 1 187 ? -30.769 -7.099 19.981 1.00 97.06 187 GLY A CA 1
ATOM 1448 C C . GLY A 1 187 ? -29.531 -6.708 20.804 1.00 97.06 187 GLY A C 1
ATOM 1449 O O . GLY A 1 187 ? -29.644 -5.826 21.654 1.00 97.06 187 GLY A O 1
ATOM 1450 N N . LYS A 1 188 ? -28.349 -7.287 20.542 1.00 97.31 188 LYS A N 1
ATOM 1451 C CA . LYS A 1 188 ? -27.105 -7.022 21.287 1.00 97.31 188 LYS A CA 1
ATOM 1452 C C . LYS A 1 188 ? -26.084 -6.211 20.483 1.00 97.31 188 LYS A C 1
ATOM 1454 O O . LYS A 1 188 ? -26.112 -6.204 19.252 1.00 97.31 188 LYS A O 1
ATOM 1459 N N . LYS A 1 189 ? -25.168 -5.545 21.194 1.00 97.62 189 LYS A N 1
ATOM 1460 C CA . LYS A 1 189 ? -23.964 -4.894 20.655 1.00 97.62 189 LYS A CA 1
ATOM 1461 C C . LYS A 1 189 ? -22.782 -5.867 20.796 1.00 97.62 189 LYS A C 1
ATOM 1463 O O . LYS A 1 189 ? -22.288 -6.033 21.904 1.00 97.62 189 LYS A O 1
ATOM 1468 N N . PRO A 1 190 ? -22.386 -6.588 19.734 1.00 95.50 190 PRO A N 1
ATOM 1469 C CA . PRO A 1 190 ? -21.491 -7.738 19.881 1.00 95.50 190 PRO A CA 1
ATOM 1470 C C . PRO A 1 190 ? -20.008 -7.366 20.008 1.00 95.50 190 PRO A C 1
ATOM 1472 O O . PRO A 1 190 ? -19.213 -8.211 20.406 1.00 95.50 190 PRO A O 1
ATOM 1475 N N . ILE A 1 191 ? -19.619 -6.142 19.640 1.00 97.12 191 ILE A N 1
ATOM 1476 C CA . ILE A 1 191 ? -18.224 -5.695 19.640 1.00 97.12 191 ILE A CA 1
ATOM 1477 C C . ILE A 1 191 ? -17.992 -4.877 20.899 1.00 97.12 191 ILE A C 1
ATOM 1479 O O . ILE A 1 191 ? -18.737 -3.940 21.176 1.00 97.12 191 ILE A O 1
ATOM 1483 N N . GLY A 1 192 ? -16.951 -5.196 21.653 1.00 96.12 192 GLY A N 1
ATOM 1484 C CA . GLY A 1 192 ? -16.663 -4.473 22.877 1.00 96.12 192 GLY A CA 1
ATOM 1485 C C . GLY A 1 192 ? -15.395 -4.937 23.563 1.00 96.12 192 GLY A C 1
ATOM 1486 O O . GLY A 1 192 ? -14.739 -5.886 23.135 1.00 96.12 192 GLY A O 1
ATOM 1487 N N . ALA A 1 193 ? -15.070 -4.252 24.650 1.00 97.62 193 ALA A N 1
ATOM 1488 C CA . ALA A 1 193 ? -13.964 -4.595 25.524 1.00 97.62 193 ALA A CA 1
ATOM 1489 C C . ALA A 1 193 ? -14.360 -4.340 26.978 1.00 97.62 193 ALA A C 1
ATOM 1491 O O . ALA A 1 193 ? -15.155 -3.444 27.276 1.00 97.62 193 ALA A O 1
ATOM 1492 N N . LYS A 1 194 ? -13.774 -5.123 27.885 1.00 96.25 194 LYS A N 1
ATOM 1493 C CA . LYS A 1 194 ? -13.841 -4.885 29.326 1.00 96.25 194 LYS A CA 1
ATOM 1494 C C . LYS A 1 194 ? -12.436 -4.689 29.870 1.00 96.25 194 LYS A C 1
ATOM 1496 O O . LYS A 1 194 ? -11.537 -5.468 29.559 1.00 96.25 194 LYS A O 1
ATOM 1501 N N . VAL A 1 195 ? -12.257 -3.668 30.692 1.00 95.50 195 VAL A N 1
ATOM 1502 C CA . VAL A 1 195 ? -10.982 -3.365 31.343 1.00 95.50 195 VAL A CA 1
ATOM 1503 C C . VAL A 1 195 ? -11.214 -3.137 32.828 1.00 95.50 195 VAL A C 1
ATOM 1505 O O . VAL A 1 195 ? -12.249 -2.609 33.228 1.00 95.50 195 VAL A O 1
ATOM 1508 N N . ARG A 1 196 ? -10.259 -3.556 33.654 1.00 95.00 196 ARG A N 1
ATOM 1509 C CA . ARG A 1 196 ? -10.206 -3.213 35.075 1.00 95.00 196 ARG A CA 1
ATOM 1510 C C . ARG A 1 196 ? -8.764 -2.968 35.483 1.00 95.00 196 ARG A C 1
ATOM 1512 O O . ARG A 1 196 ? -7.863 -3.610 34.942 1.00 95.00 196 ARG A O 1
ATOM 1519 N N . LYS A 1 197 ? -8.559 -2.094 36.466 1.00 93.38 197 LYS A N 1
ATOM 1520 C CA . LYS A 1 197 ? -7.266 -1.971 37.140 1.00 93.38 197 LYS A CA 1
ATOM 1521 C C . LYS A 1 197 ? -7.100 -3.148 38.106 1.00 93.38 197 LYS A C 1
ATOM 1523 O O . LYS A 1 197 ? -8.005 -3.419 38.898 1.00 93.38 197 LYS A O 1
ATOM 1528 N N . ILE A 1 198 ? -5.977 -3.852 38.020 1.00 94.75 198 ILE A N 1
ATOM 1529 C CA . ILE A 1 198 ? -5.585 -4.889 38.983 1.00 94.75 198 ILE A CA 1
ATOM 1530 C C . ILE A 1 198 ? -4.652 -4.284 40.045 1.00 94.75 198 ILE A C 1
ATOM 1532 O O . ILE A 1 198 ? -4.035 -3.252 39.762 1.00 94.75 198 ILE A O 1
ATOM 1536 N N . PRO A 1 199 ? -4.580 -4.864 41.257 1.00 91.75 199 PRO A N 1
ATOM 1537 C CA . PRO A 1 199 ? -3.455 -4.619 42.156 1.00 91.75 199 PRO A CA 1
ATOM 1538 C C . PRO A 1 199 ? -2.133 -4.950 41.450 1.00 91.75 199 PRO A C 1
ATOM 1540 O O . PRO A 1 199 ? -2.130 -5.782 40.539 1.00 91.75 199 PRO A O 1
ATOM 1543 N N . GLU A 1 200 ? -1.061 -4.272 41.853 1.00 79.81 200 GLU A N 1
ATOM 1544 C CA . GLU A 1 200 ? 0.313 -4.596 41.440 1.00 79.81 200 GLU A CA 1
ATOM 1545 C C . GLU A 1 200 ? 0.712 -6.019 41.846 1.00 79.81 200 GLU A C 1
ATOM 1547 O O . GLU A 1 200 ? 0.258 -6.483 42.920 1.00 79.81 200 GLU A O 1
#

Sequence (200 aa):
MKETLMGAMNNCLLPFFKNCVLENYGLKLLKELDKVACSAGSADCVARTLSCIADVLSEMAGDKVGLRSGPAANESWMHAYRLLERRDITEGVMELANQRDKWLRRSDLLIRAARHYEGAMQILIRHAVMTGRQFVTFSPKSQPPIGQWFIAESPARVDLSGAWSDTPPVTYEHGGAVTNIAIKIRGKKPIGAKVRKIPE